Protein AF-A0A7K9RY68-F1 (afdb_monomer)

Solvent-accessible surface area (backbone atoms only — not comparable to full-atom values): 12491 Å² total; per-residue (Å²): 90,80,47,78,55,77,82,59,94,83,56,62,91,74,43,39,49,47,48,34,36,23,66,44,96,89,49,72,77,40,67,58,82,36,70,38,58,48,98,85,68,33,47,38,26,33,40,44,88,84,74,80,63,44,86,47,51,29,42,36,38,36,40,45,46,42,93,89,49,90,47,80,63,49,71,50,78,41,52,40,29,72,72,52,78,47,55,31,47,40,79,72,44,77,50,67,44,87,85,79,35,35,26,45,36,36,44,39,72,51,90,53,87,67,52,91,55,60,59,26,39,23,40,40,42,41,32,30,32,67,45,77,58,88,94,44,80,44,81,44,81,76,44,76,48,76,50,70,84,55,85,64,54,65,48,79,46,75,51,91,52,70,57,39,40,35,40,35,33,35,24,28,22,25,68,36,78,78,39,26,64,61,75,28,49,70,31,78,74,47,76,46,71,44,67,67,77,75,72,93,76,78,79,76,84,75,86,79,84,80,89,131

pLDDT: mean 83.97, std 15.56, range [32.69, 97.38]

Secondary structure (DSSP, 8-state):
-EEE----TT--TT-EEEEEEESSTTSPPEE-SEEEE-TTS-EEEEE-SS----SSEEEEEEEEE-SSSPPPPEEEEEEHHHH--PPPPEEEEEEE-TTT-EEEEEEE---BTTB--GGGEEEEEEEEEEEEETTEEEEEEEEEEEE-S---SEEEEE-S-TTS-EEEEEEEEE-STT---S--PPPPPEEES------S--PPPP------

InterPro domains:
  IPR013783 Immunoglobulin-like fold [G3DSA:2.60.40.10] (6-83)
  IPR013783 Immunoglobulin-like fold [G3DSA:2.60.40.10] (86-200)
  IPR015321 Type I cytokine receptor, cytokine-binding domain [PF09240] (7-83)
  IPR036116 Fibronectin type III superfamily [SSF49265] (7-73)
  IPR036116 Fibronectin type III superfamily [SSF49265] (85-192)

Nearest PDB structures (foldseek):
  3lb6-assembly2_D  TM=7.666E-01  e=7.979E-09  Homo sapiens
  8qy6-assembly1_F  TM=5.092E-01  e=2.812E-07  Homo sapiens
  5fuc-assembly2_C  TM=5.176E-01  e=3.467E-07  Homo sapiens
  6e3l-assembly1_D  TM=5.255E-01  e=1.506E-05  Homo sapiens
  1n26-assembly1_A  TM=3.956E-01  e=1.953E-06  Homo sapiens

Radius of gyration: 27.04 Å; Cα contacts (8 Å, |Δi|>4): 430; chains: 1; bounding box: 57×30×100 Å

Organism: NCBI:txid2585820

Sequence (212 aa):
HELHLQAGRDAPADTQYFLYWQNSEEDNQMECELYIKDENGRNMGCIFQNVSMGTEKAYFLVNGSSKDSLIQFYDEYIDLYKIEKLMPPSNITVNCDEIKNDCIIQWQQPQISHSNKDMCFKYEINIKYKVRMSSLMLNINSYICIYQYMRGNSNTFVRYNIRKKYVLKMRAAGSACLVNPAWGEWSTPVEFGKSKFMPLGYSSPSNVLSTS

Mean predicted aligned error: 9.8 Å

Structure (mmCIF, N/CA/C/O backbone):
data_AF-A0A7K9RY68-F1
#
_entry.id   AF-A0A7K9RY68-F1
#
loop_
_atom_site.group_PDB
_atom_site.id
_atom_site.type_symbol
_atom_site.label_atom_id
_atom_site.label_alt_id
_atom_site.label_comp_id
_atom_site.label_asym_id
_atom_site.label_entity_id
_atom_site.label_seq_id
_atom_site.pdbx_PDB_ins_code
_atom_site.Cartn_x
_atom_site.Cartn_y
_atom_site.Cartn_z
_atom_site.occupancy
_atom_site.B_iso_or_equiv
_atom_site.auth_seq_id
_atom_site.auth_comp_id
_atom_site.auth_asym_id
_atom_site.auth_atom_id
_atom_site.pdbx_PDB_model_num
ATOM 1 N N . HIS A 1 1 ? -7.016 6.392 5.500 1.00 78.00 1 HIS A N 1
ATOM 2 C CA . HIS A 1 1 ? -6.679 4.993 5.849 1.00 78.00 1 HIS A CA 1
ATOM 3 C C . HIS A 1 1 ? -7.945 4.232 6.179 1.00 78.00 1 HIS A C 1
ATOM 5 O O . HIS A 1 1 ? -8.829 4.834 6.766 1.00 78.00 1 HIS A O 1
ATOM 11 N N . GLU A 1 2 ? -8.051 2.965 5.783 1.00 88.62 2 GLU A N 1
ATOM 12 C CA . GLU A 1 2 ? -9.270 2.159 5.940 1.00 88.62 2 GLU A CA 1
ATOM 13 C C . GLU A 1 2 ? -8.977 0.905 6.768 1.00 88.62 2 GLU A C 1
ATOM 15 O O . GLU A 1 2 ? -8.044 0.161 6.452 1.00 88.62 2 GLU A O 1
ATOM 20 N N . LEU A 1 3 ? -9.769 0.688 7.818 1.00 89.00 3 LEU A N 1
ATOM 21 C CA . LEU A 1 3 ? -9.742 -0.503 8.663 1.00 89.00 3 LEU A CA 1
ATOM 22 C C . LEU A 1 3 ? -11.104 -1.196 8.588 1.00 89.00 3 LEU A C 1
ATOM 24 O O . LEU A 1 3 ? -12.134 -0.536 8.705 1.00 89.00 3 LEU A O 1
ATOM 28 N N . HIS A 1 4 ? -11.106 -2.519 8.451 1.00 92.38 4 HIS A N 1
ATOM 29 C CA . HIS A 1 4 ? -12.322 -3.326 8.498 1.00 92.38 4 HIS A CA 1
ATOM 30 C C . HIS A 1 4 ? -12.390 -4.125 9.793 1.00 92.38 4 HIS A C 1
ATOM 32 O O . HIS A 1 4 ? -11.379 -4.619 10.290 1.00 92.38 4 HIS A O 1
ATOM 38 N N . LEU A 1 5 ? -13.606 -4.276 10.299 1.00 92.50 5 LEU A N 1
ATOM 39 C CA . LEU A 1 5 ? -13.952 -5.100 11.442 1.00 92.50 5 LEU A CA 1
ATOM 40 C C . LEU A 1 5 ? -14.700 -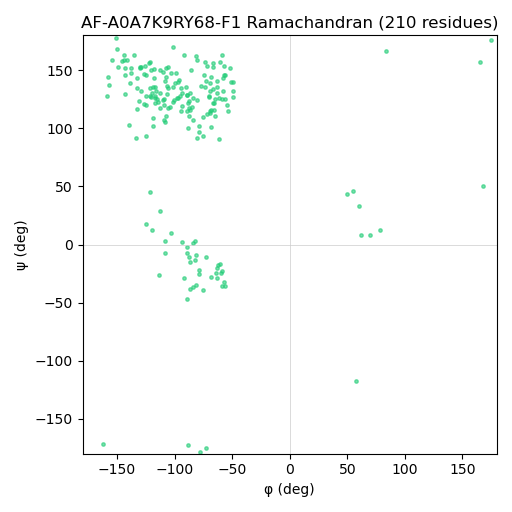6.339 10.959 1.00 92.50 5 LEU A C 1
ATOM 42 O O . LEU A 1 5 ? -15.413 -6.312 9.955 1.00 92.50 5 LEU A O 1
ATOM 46 N N . GLN A 1 6 ? -14.581 -7.418 11.722 1.00 91.38 6 GLN A N 1
ATOM 47 C CA . GLN A 1 6 ? -15.417 -8.596 11.563 1.00 91.38 6 GLN A CA 1
ATOM 48 C C . GLN A 1 6 ? -16.190 -8.821 12.857 1.00 91.38 6 GLN A C 1
ATOM 50 O O . GLN A 1 6 ? -15.614 -8.804 13.943 1.00 91.38 6 GLN A O 1
ATOM 55 N N . ALA A 1 7 ? -17.501 -9.018 12.737 1.00 90.12 7 ALA A N 1
ATOM 56 C CA . ALA A 1 7 ? -18.342 -9.278 13.888 1.00 90.12 7 ALA A CA 1
ATOM 57 C C . ALA A 1 7 ? -17.926 -10.596 14.553 1.00 90.12 7 ALA A C 1
ATOM 59 O O . ALA A 1 7 ? -17.624 -11.584 13.875 1.00 90.12 7 ALA A O 1
ATOM 60 N N . GLY A 1 8 ? -17.935 -10.606 15.886 1.00 89.06 8 GLY A N 1
ATOM 61 C CA . GLY A 1 8 ? -17.759 -11.836 16.651 1.00 89.06 8 GLY A CA 1
ATOM 62 C C . GLY A 1 8 ? -18.838 -12.851 16.272 1.00 89.06 8 GLY A C 1
ATOM 63 O O . GLY A 1 8 ? -19.983 -12.472 16.032 1.00 89.06 8 GLY A O 1
ATOM 64 N N . ARG A 1 9 ? -18.477 -14.139 16.220 1.00 91.38 9 ARG A N 1
ATOM 65 C CA . ARG A 1 9 ? -19.397 -15.213 15.793 1.00 91.38 9 ARG A CA 1
ATOM 66 C C . ARG A 1 9 ? -20.686 -15.256 16.615 1.00 91.38 9 ARG A C 1
ATOM 68 O O . ARG A 1 9 ? -21.740 -15.516 16.050 1.00 91.38 9 ARG A O 1
ATOM 75 N N . ASP A 1 10 ? -20.579 -14.949 17.904 1.00 92.25 10 ASP A N 1
ATOM 76 C CA . ASP A 1 10 ? -21.686 -14.987 18.863 1.00 92.25 10 ASP A CA 1
ATOM 77 C C . ASP A 1 10 ? -22.232 -13.587 19.192 1.00 92.25 10 ASP A C 1
ATOM 79 O O . ASP A 1 10 ? -23.002 -13.423 20.133 1.00 92.25 10 ASP A O 1
ATOM 83 N N . ALA A 1 11 ? -21.812 -12.554 18.452 1.00 91.06 11 ALA A N 1
ATOM 84 C CA . ALA A 1 11 ? -22.275 -11.198 18.705 1.00 91.06 11 ALA A CA 1
ATOM 85 C C . ALA A 1 11 ? -23.758 -11.063 18.307 1.00 91.06 11 ALA A C 1
ATOM 87 O O . ALA A 1 11 ? -24.093 -11.361 17.154 1.00 91.06 11 ALA A O 1
ATOM 88 N N . PRO A 1 12 ? -24.631 -10.563 19.202 1.00 94.12 12 PRO A N 1
ATOM 89 C CA . PRO A 1 12 ? -26.036 -10.315 18.897 1.00 94.12 12 PRO A CA 1
ATOM 90 C C . PRO A 1 12 ? -26.239 -9.482 17.628 1.00 94.12 12 PRO A C 1
ATOM 92 O O . PRO A 1 12 ? -25.405 -8.639 17.275 1.00 94.12 12 PRO A O 1
ATOM 95 N N . ALA A 1 13 ? -27.374 -9.684 16.958 1.00 92.19 13 ALA A N 1
ATOM 96 C CA . ALA A 1 13 ? -27.695 -8.988 15.711 1.00 92.19 13 ALA A CA 1
ATOM 97 C C . ALA A 1 13 ? -27.827 -7.466 15.892 1.00 92.19 13 ALA A C 1
ATOM 99 O O . ALA A 1 13 ? -27.535 -6.715 14.965 1.00 92.19 13 ALA A O 1
ATOM 100 N N . ASP A 1 14 ? -28.223 -7.013 17.083 1.00 94.19 14 ASP A N 1
ATOM 101 C CA . ASP A 1 14 ? -28.370 -5.597 17.429 1.00 94.19 14 ASP A CA 1
ATOM 102 C C . ASP A 1 14 ? -27.054 -4.930 17.870 1.00 94.19 14 ASP A C 1
ATOM 104 O O . ASP A 1 14 ? -27.054 -3.750 18.221 1.00 94.19 14 ASP A O 1
ATOM 108 N N . THR A 1 15 ? -25.939 -5.669 17.865 1.00 95.62 15 THR A N 1
ATOM 109 C CA . THR A 1 15 ? -24.647 -5.145 18.310 1.00 95.62 15 THR A CA 1
ATOM 110 C C . THR A 1 15 ? -24.209 -3.972 17.439 1.00 95.62 15 THR A C 1
ATOM 112 O O . THR A 1 15 ? -24.057 -4.126 16.227 1.00 95.62 15 THR A O 1
ATOM 115 N N . GLN A 1 16 ? -23.898 -2.837 18.059 1.00 96.75 16 GLN A N 1
ATOM 116 C CA . GLN A 1 16 ? -23.221 -1.713 17.417 1.00 96.75 16 GLN A CA 1
ATOM 117 C C . GLN A 1 16 ? -21.772 -1.628 17.898 1.00 96.75 16 GLN A C 1
ATOM 119 O O . GLN A 1 16 ? -21.523 -1.746 19.094 1.00 96.75 16 GLN A O 1
ATOM 124 N N . TYR A 1 17 ? -20.829 -1.406 16.981 1.00 96.94 17 TYR A N 1
ATOM 125 C CA . TYR A 1 17 ? -19.409 -1.253 17.305 1.00 96.94 17 TYR A CA 1
ATOM 126 C C . TYR A 1 17 ? -18.970 0.208 17.265 1.00 96.94 17 TYR A C 1
ATOM 128 O O . TYR A 1 17 ? -19.451 0.992 16.449 1.00 96.94 17 TYR A O 1
ATOM 136 N N . PHE A 1 18 ? -18.015 0.558 18.116 1.00 96.25 18 PHE A N 1
ATOM 137 C CA . PHE A 1 18 ? -17.419 1.887 18.176 1.00 96.25 18 PHE A CA 1
ATOM 138 C C . PHE A 1 18 ? -15.912 1.734 18.171 1.00 96.25 18 PHE A C 1
ATOM 140 O O . PHE A 1 18 ? -15.359 1.019 19.008 1.00 96.25 18 PHE A O 1
ATOM 147 N N . LEU A 1 19 ? -15.262 2.366 17.200 1.00 95.38 19 LEU A N 1
ATOM 148 C CA . LEU A 1 19 ? -13.826 2.267 17.025 1.00 95.38 19 LEU A CA 1
ATOM 149 C C . LEU A 1 19 ? -13.170 3.554 17.483 1.00 95.38 19 LEU A C 1
ATOM 151 O O . LEU A 1 19 ? -13.568 4.646 17.084 1.00 95.38 19 LEU A O 1
ATOM 155 N N . TYR A 1 20 ? -12.102 3.388 18.242 1.00 92.44 20 TYR A N 1
ATOM 156 C CA . TYR A 1 20 ? -11.271 4.456 18.739 1.00 92.44 20 TYR A CA 1
ATOM 157 C C . TYR A 1 20 ? -9.805 4.158 18.459 1.00 92.44 20 TYR A C 1
ATOM 159 O O . TYR A 1 20 ? -9.396 2.997 18.385 1.00 92.44 20 TYR A O 1
ATOM 167 N N . TRP A 1 21 ? -9.006 5.208 18.336 1.00 89.56 21 TRP A N 1
ATOM 168 C CA . TRP A 1 21 ? -7.572 5.087 18.139 1.00 89.56 21 TRP A CA 1
ATOM 169 C C . TRP A 1 21 ? -6.810 6.220 18.827 1.00 89.56 21 TRP A C 1
ATOM 171 O O . TRP A 1 21 ? -7.370 7.277 19.113 1.00 89.56 21 TRP A O 1
ATOM 181 N N . GLN A 1 22 ? -5.533 5.989 19.099 1.00 87.88 22 GLN A N 1
ATOM 182 C CA . GLN A 1 22 ? -4.634 6.940 19.743 1.00 87.88 22 GLN A CA 1
ATOM 183 C C . GLN A 1 22 ? -3.247 6.797 19.106 1.00 87.88 22 GLN A C 1
ATOM 185 O O . GLN A 1 22 ? -2.756 5.677 18.961 1.00 87.88 22 GLN A O 1
ATOM 190 N N . ASN A 1 23 ? -2.636 7.908 18.684 1.00 77.56 23 ASN A N 1
ATOM 191 C CA . ASN A 1 23 ? -1.375 7.878 17.932 1.00 77.56 23 ASN A CA 1
ATOM 192 C C . ASN A 1 23 ? -0.145 7.711 18.841 1.00 77.56 23 ASN A C 1
ATOM 194 O O . ASN A 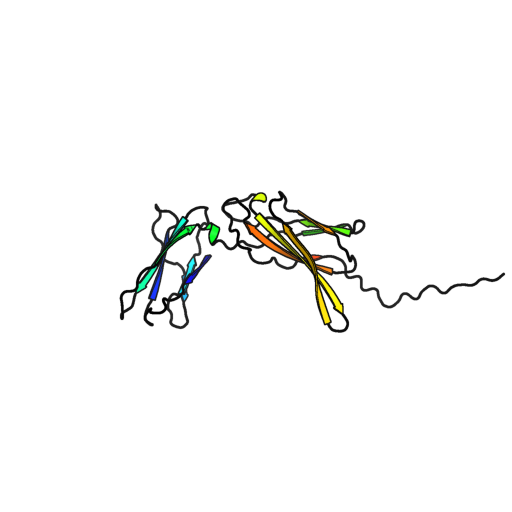1 23 ? 0.797 7.018 18.474 1.00 77.56 23 ASN A O 1
ATOM 198 N N . SER A 1 24 ? -0.185 8.297 20.040 1.00 73.94 24 SER A N 1
ATOM 199 C CA . SER A 1 24 ? 0.836 8.169 21.083 1.00 73.94 24 SER A CA 1
ATOM 200 C C . SER A 1 24 ? 0.185 8.087 22.468 1.00 73.94 24 SER A C 1
ATOM 202 O O . SER A 1 24 ? -0.944 8.536 22.635 1.00 73.94 24 SER A O 1
ATOM 204 N N . GLU A 1 25 ? 0.876 7.553 23.480 1.00 68.50 25 GLU A N 1
ATOM 205 C CA . GLU A 1 25 ? 0.330 7.442 24.851 1.00 68.50 25 GLU A CA 1
ATOM 206 C C . GLU A 1 25 ? -0.070 8.797 25.468 1.00 68.50 25 GLU A C 1
ATOM 208 O O . GLU A 1 25 ? -0.906 8.838 26.370 1.00 68.50 25 GLU A O 1
ATOM 213 N N . GLU A 1 26 ? 0.504 9.898 24.975 1.00 69.12 26 GLU A N 1
ATOM 214 C CA . GLU A 1 26 ? 0.228 11.265 25.434 1.00 69.12 26 GLU A CA 1
ATOM 215 C C . GLU A 1 26 ? -0.973 11.911 24.719 1.00 69.12 26 GLU A C 1
ATOM 217 O O . GLU A 1 26 ? -1.497 12.924 25.189 1.00 69.12 26 GLU A O 1
ATOM 222 N N . ASP A 1 27 ? -1.427 11.339 23.600 1.00 72.69 27 ASP A N 1
ATOM 223 C CA . ASP A 1 27 ? -2.541 11.879 22.822 1.00 72.69 27 ASP A CA 1
ATOM 224 C C . ASP A 1 27 ? -3.899 11.510 23.420 1.00 72.69 27 ASP A C 1
ATOM 226 O O . ASP A 1 27 ? -4.056 10.517 24.123 1.00 72.69 27 ASP A O 1
ATOM 230 N N . ASN A 1 28 ? -4.938 12.275 23.089 1.00 80.31 28 ASN A N 1
ATOM 231 C CA . ASN A 1 28 ? -6.299 11.865 23.419 1.00 80.31 28 ASN A CA 1
ATOM 232 C C . ASN A 1 28 ? -6.769 10.741 22.488 1.00 80.31 28 ASN A C 1
ATOM 234 O O . ASN A 1 28 ? -6.468 10.725 21.294 1.00 80.31 28 ASN A O 1
ATOM 238 N N . GLN A 1 29 ? -7.575 9.835 23.035 1.00 85.56 29 GLN A N 1
ATOM 239 C CA . GLN A 1 29 ? -8.276 8.827 22.255 1.00 85.56 29 GLN A CA 1
ATOM 240 C C . GLN A 1 29 ? -9.299 9.495 21.324 1.00 85.56 29 GLN A C 1
ATOM 242 O O . GLN A 1 29 ? -10.174 10.238 21.770 1.00 85.56 29 GLN A O 1
ATOM 247 N N . MET A 1 30 ? -9.199 9.207 20.029 1.00 89.19 30 MET A N 1
ATOM 248 C CA . MET A 1 30 ? -10.053 9.751 18.977 1.00 89.19 30 MET A CA 1
ATOM 249 C C . MET A 1 30 ? -11.024 8.678 18.490 1.00 89.19 30 MET A C 1
ATOM 251 O O . MET A 1 30 ? -10.610 7.569 18.151 1.00 89.19 30 MET A O 1
ATOM 255 N N . GLU A 1 31 ? -12.317 8.994 18.428 1.00 92.12 31 GLU A N 1
ATOM 256 C CA . GLU A 1 31 ? -13.296 8.117 17.778 1.00 92.12 31 GLU A CA 1
ATOM 257 C C . GLU A 1 31 ? -13.119 8.138 16.252 1.00 92.12 31 GLU A C 1
ATOM 259 O O . GLU A 1 31 ? -12.637 9.112 15.671 1.00 92.12 31 GLU A O 1
ATOM 264 N N . CYS A 1 32 ? -13.516 7.049 15.598 1.00 92.94 32 CYS A N 1
ATOM 265 C CA . CYS A 1 32 ? -13.621 6.964 14.154 1.00 92.94 32 CYS A CA 1
ATOM 266 C C . CYS A 1 32 ? -14.395 8.147 13.546 1.00 92.94 32 CYS A C 1
ATOM 268 O O . CYS A 1 32 ? -15.544 8.411 13.895 1.00 92.94 32 CYS A O 1
ATOM 270 N N . GLU A 1 33 ? -13.782 8.807 12.563 1.00 92.25 33 GLU A N 1
ATOM 271 C CA . GLU A 1 33 ? -14.368 9.960 11.872 1.00 92.25 33 GLU A CA 1
ATOM 272 C C . GLU A 1 33 ? -15.470 9.542 10.888 1.00 92.25 33 GLU A C 1
ATOM 274 O O . GLU A 1 33 ? -16.487 10.222 10.751 1.00 92.25 33 GLU A O 1
ATOM 279 N N . LEU A 1 34 ? -15.270 8.420 10.186 1.00 94.81 34 LEU A N 1
ATOM 280 C CA . LEU A 1 34 ? -16.176 7.924 9.152 1.00 94.81 34 LEU A CA 1
ATOM 281 C C . LEU A 1 34 ? -16.332 6.406 9.231 1.00 94.81 34 LEU A C 1
ATOM 283 O O . LEU A 1 34 ? -15.480 5.651 8.759 1.00 94.81 34 LEU A O 1
ATOM 287 N N . TYR A 1 35 ? -17.455 5.949 9.778 1.00 96.50 35 TYR A N 1
ATOM 288 C CA . TYR A 1 35 ? -17.760 4.524 9.838 1.00 96.50 35 TYR A CA 1
ATOM 289 C C . TYR A 1 35 ? -18.157 3.953 8.475 1.00 96.50 35 TYR A C 1
ATOM 291 O O . TYR A 1 35 ? -19.014 4.496 7.774 1.00 96.50 35 TYR A O 1
ATOM 299 N N . ILE A 1 36 ? -17.594 2.790 8.157 1.00 96.19 36 ILE A N 1
ATOM 300 C CA . ILE A 1 36 ? -18.085 1.911 7.096 1.00 96.19 36 ILE A CA 1
ATOM 301 C C . ILE A 1 36 ? -19.143 1.020 7.726 1.00 96.19 36 ILE A C 1
ATOM 303 O O . ILE A 1 36 ? -18.867 0.344 8.717 1.00 96.19 36 ILE A O 1
ATOM 307 N N . LYS A 1 37 ? -20.353 1.031 7.172 1.00 95.94 37 LYS A N 1
ATOM 308 C CA . LYS A 1 37 ? -21.489 0.289 7.721 1.00 95.94 37 LYS A CA 1
ATOM 309 C C . LYS A 1 37 ? -21.875 -0.879 6.829 1.00 95.94 37 LYS A C 1
ATOM 311 O O . LYS A 1 37 ? -21.725 -0.795 5.612 1.00 95.94 37 LYS A O 1
ATOM 316 N N . ASP A 1 38 ? -22.372 -1.946 7.442 1.00 93.88 38 ASP A N 1
ATOM 317 C CA . ASP A 1 38 ? -23.024 -3.030 6.713 1.00 93.88 38 ASP A CA 1
ATOM 318 C C . ASP A 1 38 ? -24.464 -2.669 6.305 1.00 93.88 38 ASP A C 1
ATOM 320 O O . ASP A 1 38 ? -24.961 -1.570 6.567 1.00 93.88 38 ASP A O 1
ATOM 324 N N . GLU A 1 39 ? -25.143 -3.621 5.663 1.00 93.75 39 GLU A N 1
ATOM 325 C CA . GLU A 1 39 ? -26.531 -3.487 5.203 1.00 93.75 39 GLU A CA 1
ATOM 326 C C . GLU A 1 39 ? -27.526 -3.214 6.345 1.00 93.75 39 GLU A C 1
ATOM 328 O O . GLU A 1 39 ? -28.569 -2.603 6.117 1.00 93.75 39 GLU A O 1
ATOM 333 N N . ASN A 1 40 ? -27.192 -3.609 7.578 1.00 90.75 40 ASN A N 1
ATOM 334 C CA . ASN A 1 40 ? -28.018 -3.407 8.769 1.00 90.75 40 ASN A CA 1
ATOM 335 C C . ASN A 1 40 ? -27.657 -2.116 9.527 1.00 90.75 40 ASN A C 1
ATOM 337 O O . ASN A 1 40 ? -28.239 -1.825 10.572 1.00 90.75 40 ASN A O 1
ATOM 341 N N . GLY A 1 41 ? -26.705 -1.325 9.021 1.00 92.75 41 GLY A N 1
ATOM 342 C CA . GLY A 1 41 ? -26.252 -0.086 9.652 1.00 92.75 41 GLY A CA 1
ATOM 343 C C . GLY A 1 41 ? -25.289 -0.288 10.828 1.00 92.75 41 GLY A C 1
ATOM 344 O O . GLY A 1 41 ? -25.018 0.670 11.564 1.00 92.75 41 GLY A O 1
ATOM 345 N N . ARG A 1 42 ? -24.757 -1.501 11.013 1.00 94.56 42 ARG A N 1
ATOM 346 C CA . ARG A 1 42 ? -23.717 -1.801 12.000 1.00 94.56 42 ARG A CA 1
ATOM 347 C C . ARG A 1 42 ? -22.373 -1.304 11.491 1.00 94.56 42 ARG A C 1
ATOM 349 O O . ARG A 1 42 ? -22.027 -1.492 10.328 1.00 94.56 42 ARG A O 1
ATOM 356 N N . ASN A 1 43 ? -21.608 -0.673 12.365 1.00 96.81 43 ASN A N 1
ATOM 357 C CA . ASN A 1 43 ? -20.269 -0.187 12.085 1.00 96.81 43 ASN A CA 1
ATOM 358 C C . ASN A 1 43 ? -19.325 -1.387 11.916 1.00 96.81 43 ASN A C 1
ATOM 360 O O . ASN A 1 43 ? -19.056 -2.118 12.864 1.00 96.81 43 ASN A O 1
ATOM 364 N N . MET A 1 44 ? -18.825 -1.584 10.700 1.00 95.12 44 MET A N 1
ATOM 365 C CA . MET A 1 44 ? -17.966 -2.703 10.296 1.00 95.12 44 MET A CA 1
ATOM 366 C C . MET A 1 44 ? -16.597 -2.241 9.789 1.00 95.12 44 MET A C 1
ATOM 368 O O . MET A 1 44 ? -15.838 -3.012 9.206 1.00 95.12 44 MET A O 1
ATOM 372 N N . GLY A 1 45 ? -16.256 -0.977 10.006 1.00 94.94 45 GLY A N 1
ATOM 373 C CA . GLY A 1 45 ? -14.961 -0.429 9.651 1.00 94.94 45 GLY A CA 1
ATOM 374 C C . GLY A 1 45 ? -14.889 1.067 9.891 1.00 94.94 45 GLY A C 1
ATOM 375 O O . GLY A 1 45 ? -15.881 1.699 10.257 1.00 94.94 45 GLY A O 1
ATOM 376 N N . CYS A 1 46 ? -13.710 1.625 9.662 1.00 93.81 46 CYS A N 1
ATOM 377 C CA . CYS A 1 46 ? -13.433 3.038 9.830 1.00 93.81 46 CYS A CA 1
ATOM 378 C C . CYS A 1 46 ? -12.554 3.568 8.700 1.00 93.81 46 CYS A C 1
ATOM 380 O O . CYS A 1 46 ? -11.575 2.923 8.315 1.00 93.81 46 CYS A O 1
ATOM 382 N N . ILE A 1 47 ? -12.871 4.769 8.219 1.00 92.00 47 ILE A N 1
ATOM 383 C CA . ILE A 1 47 ? -11.995 5.583 7.385 1.00 92.00 47 ILE A CA 1
ATOM 384 C C . ILE A 1 47 ? -11.460 6.733 8.237 1.00 92.00 47 ILE A C 1
ATOM 386 O O . ILE A 1 47 ? -12.216 7.592 8.683 1.00 92.00 47 ILE A O 1
ATOM 390 N N . PHE A 1 48 ? -10.144 6.769 8.411 1.00 86.00 48 PHE A N 1
ATOM 391 C CA . PHE A 1 48 ? -9.440 7.872 9.057 1.00 86.00 48 PHE A CA 1
ATOM 392 C C . PHE A 1 48 ? -8.885 8.822 7.997 1.00 86.00 48 PHE A C 1
ATOM 394 O O . PHE A 1 48 ? -8.168 8.378 7.086 1.00 86.00 48 PHE A O 1
ATOM 401 N N . GLN A 1 49 ? -9.198 10.111 8.099 1.00 78.62 49 GLN A N 1
ATOM 402 C CA . GLN A 1 49 ? -8.802 11.116 7.115 1.00 78.62 49 GLN A CA 1
ATOM 403 C C . GLN A 1 49 ? -7.414 11.697 7.401 1.00 78.62 49 GLN A C 1
ATOM 405 O O . GLN A 1 49 ? -6.637 11.872 6.466 1.00 78.62 49 GLN A O 1
ATOM 410 N N . ASN A 1 50 ? -7.069 11.922 8.673 1.00 70.62 50 ASN A N 1
ATOM 411 C CA . ASN A 1 50 ? -5.885 12.702 9.062 1.00 70.62 50 ASN A CA 1
ATOM 412 C C . ASN A 1 50 ? -4.882 11.926 9.935 1.00 70.62 50 ASN A C 1
ATOM 414 O O . ASN A 1 50 ? -4.383 12.448 10.929 1.00 70.62 50 ASN A O 1
ATOM 418 N N . VAL A 1 51 ? -4.566 10.677 9.581 1.00 71.19 51 VAL A N 1
ATOM 419 C CA . VAL A 1 51 ? -3.542 9.895 10.305 1.00 71.19 51 VAL A CA 1
ATOM 420 C C . VAL A 1 51 ? -2.168 10.181 9.712 1.00 71.19 51 VAL A C 1
ATOM 422 O O . VAL A 1 51 ? -1.916 9.866 8.547 1.00 71.19 51 VAL A O 1
ATOM 425 N N . SER A 1 52 ? -1.257 10.738 10.509 1.00 67.44 52 SER A N 1
ATOM 426 C CA . SER A 1 52 ? 0.161 10.766 10.159 1.00 67.44 52 SER A CA 1
ATOM 427 C C . SER A 1 52 ? 0.751 9.372 10.383 1.00 67.44 52 SER A C 1
ATOM 429 O O . SER A 1 52 ? 0.895 8.907 11.508 1.00 67.44 52 SER A O 1
ATOM 431 N N . MET A 1 53 ? 1.099 8.668 9.304 1.00 67.81 53 MET A N 1
ATOM 432 C CA . MET A 1 53 ? 1.759 7.368 9.435 1.00 67.81 53 MET A CA 1
ATOM 433 C C . MET A 1 53 ? 3.227 7.556 9.830 1.00 67.81 53 MET A C 1
ATOM 435 O O . MET A 1 53 ? 4.101 7.781 8.989 1.00 67.81 53 MET A O 1
ATOM 439 N N . GLY A 1 54 ? 3.489 7.521 11.132 1.00 64.31 54 GLY A N 1
ATOM 440 C CA . GLY A 1 54 ? 4.833 7.537 11.702 1.00 64.31 54 GLY A CA 1
ATOM 441 C C . GLY A 1 54 ? 5.436 6.139 11.857 1.00 64.31 54 GLY A C 1
ATOM 442 O O . GLY A 1 54 ? 4.867 5.130 11.442 1.00 64.31 54 GLY A O 1
ATOM 443 N N . THR A 1 55 ? 6.597 6.078 12.509 1.00 60.25 55 THR A N 1
ATOM 444 C CA . THR A 1 55 ? 7.201 4.821 12.994 1.00 60.25 55 THR A CA 1
ATOM 445 C C . THR A 1 55 ? 6.628 4.368 14.339 1.00 60.25 55 THR A C 1
ATOM 447 O O . THR A 1 55 ? 7.116 3.403 14.922 1.00 60.25 55 THR A O 1
ATOM 450 N N . GLU A 1 56 ? 5.650 5.102 14.859 1.00 75.19 56 GLU A N 1
ATOM 451 C CA . GLU A 1 56 ? 5.067 4.920 16.182 1.00 75.19 56 GLU A CA 1
ATOM 452 C C . GLU A 1 56 ? 4.024 3.795 16.193 1.00 75.19 56 GLU A C 1
ATOM 454 O O . GLU A 1 56 ? 3.528 3.341 15.151 1.00 75.19 56 GLU A O 1
ATOM 459 N N . LYS A 1 57 ? 3.726 3.319 17.403 1.00 85.56 57 LYS A N 1
ATOM 460 C CA . LYS A 1 57 ? 2.629 2.390 17.653 1.00 85.56 57 LYS A CA 1
ATOM 461 C C . LYS A 1 57 ? 1.374 3.187 17.937 1.00 85.56 57 LYS A C 1
ATOM 463 O O . LYS A 1 57 ? 1.384 3.996 18.855 1.00 85.56 57 LYS A O 1
ATOM 468 N N . ALA A 1 58 ? 0.301 2.874 17.229 1.00 87.12 58 ALA A N 1
ATOM 469 C CA . ALA A 1 58 ? -1.016 3.378 17.568 1.00 87.12 58 ALA A CA 1
ATOM 470 C C . ALA A 1 58 ? -1.775 2.337 18.396 1.00 87.12 58 ALA A C 1
ATOM 472 O O . ALA A 1 58 ? -1.712 1.137 18.108 1.00 87.12 58 ALA A O 1
ATOM 473 N N . TYR A 1 59 ? -2.494 2.801 19.413 1.00 90.50 59 TYR A N 1
ATOM 474 C CA . TYR A 1 59 ? -3.448 1.990 20.160 1.00 90.50 59 TYR A CA 1
ATOM 475 C C . TYR A 1 59 ? -4.800 2.035 19.454 1.00 90.50 59 TYR A C 1
ATOM 477 O O . TYR A 1 59 ? -5.287 3.115 19.123 1.00 90.50 59 TYR A O 1
ATOM 485 N N . PHE A 1 60 ? -5.407 0.877 19.229 1.00 92.44 60 PHE A N 1
ATOM 486 C CA . PHE A 1 60 ? -6.751 0.742 18.678 1.00 92.44 60 PHE A CA 1
ATOM 487 C C . PHE A 1 60 ? -7.648 0.062 19.702 1.00 92.44 60 PHE A C 1
ATOM 489 O O . PHE A 1 60 ? -7.256 -0.944 20.282 1.00 92.44 60 PHE A O 1
ATOM 496 N N . LEU A 1 61 ? -8.862 0.581 19.876 1.00 94.06 61 LEU A N 1
ATOM 497 C CA . LEU A 1 61 ? -9.898 0.014 20.735 1.00 94.06 61 LEU A CA 1
ATOM 498 C C . LEU A 1 61 ? -11.202 -0.099 19.949 1.00 94.06 61 LEU A C 1
ATOM 500 O O . LEU A 1 61 ? -11.659 0.864 19.337 1.00 94.06 61 LEU A O 1
ATOM 504 N N . VAL A 1 62 ? -11.840 -1.259 20.021 1.00 96.00 62 VAL A N 1
ATOM 505 C CA . VAL A 1 62 ? -13.173 -1.513 19.482 1.00 96.00 62 VAL A CA 1
ATOM 506 C C . VAL A 1 62 ? -14.082 -1.895 20.636 1.00 96.00 62 VAL A C 1
ATOM 508 O O . VAL A 1 62 ? -13.982 -2.989 21.188 1.00 96.00 62 VAL A O 1
ATOM 511 N N . ASN A 1 63 ? -14.989 -0.989 20.983 1.00 95.12 63 ASN A N 1
ATOM 512 C CA . ASN A 1 63 ? -16.070 -1.245 21.925 1.00 95.12 63 ASN A CA 1
ATOM 513 C C . ASN A 1 63 ? -17.319 -1.718 21.185 1.00 95.12 63 ASN A C 1
ATOM 515 O O . ASN A 1 63 ? -17.465 -1.511 19.979 1.00 95.12 63 ASN A O 1
ATOM 519 N N . GLY A 1 64 ? -18.258 -2.307 21.921 1.00 95.19 64 GLY A N 1
ATOM 520 C CA . GLY A 1 64 ? -19.577 -2.602 21.388 1.00 95.19 64 GLY A CA 1
ATOM 521 C C . GLY A 1 64 ? -20.686 -2.426 22.412 1.00 95.19 64 GLY A C 1
ATOM 522 O O . GLY A 1 64 ? -20.455 -2.465 23.619 1.00 95.19 64 GLY A O 1
ATOM 523 N N . SER A 1 65 ? -21.901 -2.238 21.917 1.00 95.62 65 SER A N 1
ATOM 524 C CA . SER A 1 65 ? -23.113 -2.215 22.727 1.00 95.62 65 SER A CA 1
ATOM 525 C C . SER A 1 65 ? -24.189 -3.087 22.092 1.00 95.62 65 SER A C 1
ATOM 527 O O . SER A 1 65 ? -24.306 -3.155 20.873 1.00 95.62 65 SER A O 1
ATOM 529 N N . SER A 1 66 ? -24.958 -3.769 22.932 1.00 95.75 66 SER A N 1
ATOM 530 C CA . SER A 1 66 ? -26.129 -4.565 22.566 1.00 95.75 66 SER A CA 1
ATOM 531 C C . SER A 1 66 ? -27.106 -4.518 23.741 1.00 95.75 66 SER A C 1
ATOM 533 O O . SER A 1 66 ? -26.704 -4.302 24.889 1.00 95.75 66 SER A O 1
ATOM 535 N N . LYS A 1 67 ? -28.398 -4.672 23.458 1.00 94.94 67 LYS A N 1
ATOM 536 C CA . LYS A 1 67 ? -29.445 -4.816 24.475 1.00 94.94 67 LYS A CA 1
ATOM 537 C C . LYS A 1 67 ? -29.494 -6.231 25.045 1.00 94.94 67 LYS A C 1
ATOM 539 O O . LYS A 1 67 ? -29.947 -6.399 26.174 1.00 94.94 67 LYS A O 1
ATOM 544 N N . ASP A 1 68 ? -29.033 -7.215 24.276 1.00 93.31 68 ASP A N 1
ATOM 545 C CA . ASP A 1 68 ? -29.135 -8.636 24.610 1.00 93.31 68 ASP A CA 1
ATOM 546 C C . ASP A 1 68 ? -27.990 -9.090 25.522 1.00 93.31 68 ASP A C 1
ATOM 548 O O . ASP A 1 68 ? -28.191 -9.907 26.423 1.00 93.31 68 ASP A O 1
ATOM 552 N N . SER A 1 69 ? -26.782 -8.557 25.318 1.00 92.88 69 SER A N 1
ATOM 553 C CA . SER A 1 69 ? -25.617 -8.926 26.123 1.00 92.88 69 SER A CA 1
ATOM 554 C C . SER A 1 69 ? -24.546 -7.842 26.171 1.00 92.88 69 SER A C 1
ATOM 556 O O . SER A 1 69 ? -24.421 -7.010 25.273 1.00 92.88 69 SER A O 1
ATOM 558 N N . LEU A 1 70 ? -23.693 -7.910 27.196 1.00 93.56 70 LEU A N 1
ATOM 559 C CA . LEU A 1 70 ? -22.445 -7.149 27.219 1.00 93.56 70 LEU A CA 1
ATOM 560 C C . LEU A 1 70 ? -21.537 -7.608 26.075 1.00 93.56 70 LEU A C 1
ATOM 562 O O . LEU A 1 70 ? -21.371 -8.807 25.848 1.00 93.56 70 LEU A O 1
ATOM 566 N N . ILE A 1 71 ? -20.939 -6.648 25.376 1.00 95.00 71 ILE A N 1
ATOM 567 C CA . ILE A 1 71 ? -20.004 -6.916 24.286 1.00 95.00 71 ILE A CA 1
ATOM 568 C C . ILE A 1 71 ? -18.587 -6.712 24.808 1.00 95.00 71 ILE A C 1
ATOM 570 O O . ILE A 1 71 ? -18.247 -5.640 25.305 1.00 95.00 71 ILE A O 1
ATOM 574 N N . GLN A 1 72 ? -17.765 -7.755 24.701 1.00 94.31 72 GLN A N 1
ATOM 575 C CA . GLN A 1 72 ? -16.342 -7.685 25.018 1.00 94.31 72 GLN A CA 1
ATOM 576 C C . GLN A 1 72 ? -15.660 -6.699 24.060 1.00 94.31 72 GLN A C 1
ATOM 578 O O . GLN A 1 72 ? -15.827 -6.808 22.843 1.00 94.31 72 GLN A O 1
ATOM 583 N N . PHE A 1 73 ? -14.882 -5.763 24.604 1.00 94.62 73 PHE A N 1
ATOM 584 C CA . PHE A 1 73 ? -14.039 -4.901 23.784 1.00 94.62 73 PHE A CA 1
ATOM 585 C C . PHE A 1 73 ? -12.824 -5.666 23.244 1.00 94.62 73 PHE A C 1
ATOM 587 O O . PHE A 1 73 ? -12.399 -6.672 23.814 1.00 94.62 73 PHE A O 1
ATOM 594 N N . TYR A 1 74 ? -12.264 -5.171 22.146 1.00 94.81 74 TYR A N 1
ATOM 595 C CA . TYR A 1 74 ? -10.989 -5.625 21.598 1.00 94.81 74 TYR A CA 1
ATOM 596 C C . TYR A 1 74 ? -10.032 -4.449 21.530 1.00 94.81 74 TYR A C 1
ATOM 598 O O . TYR A 1 74 ? -10.420 -3.390 21.039 1.00 94.81 74 TYR A O 1
ATOM 606 N N . ASP A 1 75 ? -8.794 -4.634 21.964 1.00 94.50 75 ASP A N 1
ATOM 607 C CA . ASP A 1 75 ? -7.763 -3.620 21.844 1.00 94.50 75 ASP A CA 1
ATOM 608 C C . ASP A 1 75 ? -6.409 -4.181 21.412 1.00 94.50 75 ASP A C 1
ATOM 610 O O . ASP A 1 75 ? -6.083 -5.346 21.638 1.00 94.50 75 ASP A O 1
ATOM 614 N N . GLU A 1 76 ? -5.621 -3.348 20.734 1.00 92.94 76 GLU A N 1
ATOM 615 C CA . GLU A 1 76 ? -4.308 -3.742 20.234 1.00 92.94 76 GLU A CA 1
ATOM 616 C C . GLU A 1 76 ? -3.405 -2.532 19.981 1.00 92.94 76 GLU A C 1
ATOM 618 O O . GLU A 1 76 ? -3.846 -1.491 19.493 1.00 92.94 76 GLU A O 1
ATOM 623 N N . TYR A 1 77 ? -2.109 -2.700 20.250 1.00 91.00 77 TYR A N 1
ATOM 624 C CA . TYR A 1 77 ? -1.074 -1.773 19.797 1.00 91.00 77 TYR A CA 1
ATOM 625 C C . TYR A 1 77 ? -0.489 -2.250 18.471 1.00 91.00 77 TYR A C 1
ATOM 627 O O . TYR A 1 77 ? 0.130 -3.315 18.404 1.00 91.00 77 TYR A O 1
ATOM 635 N N . ILE A 1 78 ? -0.615 -1.430 17.430 1.00 89.50 78 ILE A N 1
ATOM 636 C CA . ILE A 1 78 ? -0.165 -1.762 16.079 1.00 89.50 78 ILE A CA 1
ATOM 637 C C . ILE A 1 78 ? 0.930 -0.788 15.651 1.00 89.50 78 ILE A C 1
ATOM 639 O O . ILE A 1 78 ? 0.742 0.426 15.673 1.00 89.50 78 ILE A O 1
ATOM 643 N N . ASP A 1 79 ? 2.069 -1.321 15.201 1.00 87.19 79 ASP A N 1
ATOM 644 C CA . ASP A 1 79 ? 3.071 -0.506 14.512 1.00 87.19 79 ASP A CA 1
ATOM 645 C C . ASP A 1 79 ? 2.507 -0.063 13.150 1.00 87.19 79 ASP A C 1
ATOM 647 O O . ASP A 1 79 ? 2.275 -0.905 12.274 1.00 87.19 79 ASP A O 1
ATOM 651 N N . LEU A 1 80 ? 2.303 1.241 12.942 1.00 85.94 80 LEU A N 1
ATOM 652 C CA . LEU A 1 80 ? 1.602 1.752 11.753 1.00 85.94 80 LEU A CA 1
ATOM 653 C C . LEU A 1 80 ? 2.276 1.339 10.435 1.00 85.94 80 LEU A C 1
ATOM 655 O O . LEU A 1 80 ? 1.600 0.988 9.465 1.00 85.94 80 LEU A O 1
ATOM 659 N N . TYR A 1 81 ? 3.609 1.265 10.414 1.00 86.38 81 TYR A N 1
ATOM 660 C CA . TYR A 1 81 ? 4.352 0.821 9.233 1.00 86.38 81 TYR A CA 1
ATOM 661 C C . TYR A 1 81 ? 4.066 -0.632 8.821 1.00 86.38 81 TYR A C 1
ATOM 663 O O . TYR A 1 81 ? 4.331 -1.005 7.682 1.00 86.38 81 TYR A O 1
ATOM 671 N N . LYS A 1 82 ? 3.541 -1.487 9.712 1.00 89.12 82 LYS A N 1
ATOM 672 C CA . LYS A 1 82 ? 3.182 -2.878 9.375 1.00 89.12 82 LYS A CA 1
ATOM 673 C C . LYS A 1 82 ? 1.849 -2.983 8.640 1.00 89.12 82 LYS A C 1
ATOM 675 O O . LYS A 1 82 ? 1.614 -3.980 7.959 1.00 89.12 82 LYS A O 1
ATOM 680 N N . ILE A 1 83 ? 0.986 -1.978 8.780 1.00 87.19 83 ILE A N 1
ATOM 681 C CA . ILE A 1 83 ? -0.346 -1.938 8.162 1.00 87.19 83 ILE A CA 1
ATOM 682 C C . ILE A 1 83 ? -0.441 -0.925 7.014 1.00 87.19 83 ILE A C 1
ATOM 684 O O . ILE A 1 83 ? -1.434 -0.916 6.285 1.00 87.19 83 ILE A O 1
ATOM 688 N N . GLU A 1 84 ? 0.593 -0.106 6.801 1.00 86.31 84 GLU A N 1
ATOM 689 C CA . GLU A 1 84 ? 0.695 0.776 5.639 1.00 86.31 84 GLU A CA 1
ATOM 690 C C . GLU A 1 84 ? 0.665 -0.032 4.334 1.00 86.31 84 GLU A C 1
ATOM 692 O O . GLU A 1 84 ? 1.491 -0.916 4.101 1.00 86.31 84 GLU A O 1
ATOM 697 N N . LYS A 1 85 ? -0.257 0.316 3.436 1.00 89.00 85 LYS A N 1
ATOM 698 C CA . LYS A 1 85 ? -0.261 -0.192 2.063 1.00 89.00 85 LYS A CA 1
ATOM 699 C C . LYS A 1 85 ? 0.602 0.717 1.195 1.00 89.00 85 LYS A C 1
ATOM 701 O O . LYS A 1 85 ? 0.212 1.847 0.908 1.00 89.00 85 LYS A O 1
ATOM 706 N N . LEU A 1 86 ? 1.753 0.215 0.753 1.00 91.19 86 LEU A N 1
ATOM 707 C CA . LEU A 1 86 ? 2.644 0.973 -0.121 1.00 91.19 86 LEU A CA 1
ATOM 708 C C . LEU A 1 86 ? 2.016 1.210 -1.493 1.00 91.19 86 LEU A C 1
ATOM 710 O O . LEU A 1 86 ? 1.517 0.288 -2.146 1.00 91.19 86 LEU A O 1
ATOM 714 N N . MET A 1 87 ? 2.119 2.452 -1.959 1.00 93.69 87 MET A N 1
ATOM 715 C CA . MET A 1 87 ? 1.830 2.790 -3.346 1.00 93.69 87 MET A CA 1
ATOM 716 C C . MET A 1 87 ? 2.854 2.143 -4.292 1.00 93.69 87 MET A C 1
ATOM 718 O O . MET A 1 87 ? 4.006 1.920 -3.904 1.00 93.69 87 MET A O 1
ATOM 722 N N . PRO A 1 88 ? 2.477 1.865 -5.553 1.00 95.81 88 PRO A N 1
ATOM 723 C CA . PRO A 1 88 ? 3.451 1.469 -6.559 1.00 95.81 88 PRO A CA 1
ATOM 724 C C . PRO A 1 88 ? 4.501 2.575 -6.780 1.00 95.81 88 PRO A C 1
ATOM 726 O O . PRO A 1 88 ? 4.212 3.752 -6.546 1.00 95.81 88 PRO A O 1
ATOM 729 N N . PRO A 1 89 ? 5.701 2.233 -7.283 1.00 94.38 89 PRO A N 1
ATOM 730 C CA . PRO A 1 89 ? 6.700 3.229 -7.665 1.00 94.38 89 PRO A CA 1
ATOM 731 C C . PRO A 1 89 ? 6.159 4.232 -8.691 1.00 94.38 89 PRO A C 1
ATOM 733 O O . PRO A 1 89 ? 5.376 3.870 -9.576 1.00 94.38 89 PRO A O 1
ATOM 736 N N . SER A 1 90 ? 6.616 5.478 -8.602 1.00 94.25 90 SER A N 1
ATOM 737 C CA . SER A 1 90 ? 6.223 6.564 -9.503 1.00 94.25 90 SER A CA 1
ATOM 738 C C . SER A 1 90 ? 7.296 6.835 -10.563 1.00 94.25 90 SER A C 1
ATOM 740 O O . SER A 1 90 ? 8.398 6.287 -10.511 1.00 94.25 90 SER A O 1
ATOM 742 N N . ASN A 1 91 ? 6.961 7.664 -11.562 1.00 95.25 91 ASN A N 1
ATOM 743 C CA . ASN A 1 91 ? 7.883 8.110 -12.615 1.00 95.25 91 ASN A CA 1
ATOM 744 C C . ASN A 1 91 ? 8.653 6.968 -13.296 1.00 95.25 91 ASN A C 1
ATOM 746 O O . ASN A 1 91 ? 9.855 7.060 -13.540 1.00 95.25 91 ASN A O 1
ATOM 750 N N . ILE A 1 92 ? 7.936 5.884 -13.603 1.00 96.06 92 ILE A N 1
ATOM 751 C CA . ILE A 1 92 ? 8.496 4.730 -14.299 1.00 96.06 92 ILE A CA 1
ATOM 752 C C . ILE A 1 92 ? 8.752 5.110 -15.759 1.00 96.06 92 ILE A C 1
ATOM 754 O O . ILE A 1 92 ? 7.814 5.316 -16.531 1.00 96.06 92 ILE A O 1
ATOM 758 N N . THR A 1 93 ? 10.021 5.176 -16.147 1.00 96.50 93 THR A N 1
ATOM 759 C CA . THR A 1 93 ? 10.455 5.474 -17.514 1.00 96.50 93 THR A CA 1
ATOM 760 C C . THR A 1 93 ? 11.232 4.303 -18.094 1.00 96.50 93 THR A C 1
ATOM 762 O O . THR A 1 93 ? 11.863 3.526 -17.377 1.00 96.50 93 THR A O 1
ATOM 765 N N . VAL A 1 94 ? 11.164 4.151 -19.416 1.00 95.44 94 VAL A N 1
ATOM 766 C CA . VAL A 1 94 ? 11.915 3.127 -20.144 1.00 95.44 94 VAL A CA 1
ATOM 767 C C . VAL A 1 94 ? 12.580 3.783 -21.345 1.00 95.44 94 VAL A C 1
ATOM 769 O O . VAL A 1 94 ? 11.893 4.269 -22.242 1.00 95.44 94 VAL A O 1
ATOM 772 N N . ASN A 1 95 ? 13.911 3.785 -21.367 1.00 94.19 95 ASN A N 1
ATOM 773 C CA . ASN A 1 95 ? 14.705 4.279 -22.485 1.00 94.19 95 ASN A CA 1
ATOM 774 C C . ASN A 1 95 ? 15.481 3.123 -23.117 1.00 94.19 95 ASN A C 1
ATOM 776 O O . ASN A 1 95 ? 16.233 2.446 -22.423 1.00 94.19 95 ASN A O 1
ATOM 780 N N . CYS A 1 96 ? 15.298 2.885 -24.413 1.00 91.69 96 CYS A N 1
ATOM 781 C CA . CYS A 1 96 ? 15.897 1.744 -25.101 1.00 91.69 96 CYS A CA 1
ATOM 782 C C . CYS A 1 96 ? 16.947 2.187 -26.115 1.00 91.69 96 CYS A C 1
ATOM 784 O O . CYS A 1 96 ? 16.656 3.006 -26.987 1.00 91.69 96 CYS A O 1
ATOM 786 N N . ASP A 1 97 ? 18.122 1.567 -26.059 1.00 88.56 97 ASP A N 1
ATOM 787 C CA . ASP A 1 97 ? 19.106 1.632 -27.130 1.00 88.56 97 ASP A CA 1
ATOM 788 C C . ASP A 1 97 ? 18.696 0.624 -28.222 1.00 88.56 97 ASP A C 1
ATOM 790 O O . ASP A 1 97 ? 18.445 -0.565 -27.978 1.00 88.56 97 ASP A O 1
ATOM 794 N N . GLU A 1 98 ? 18.552 1.110 -29.452 1.00 82.19 98 GLU A N 1
ATOM 795 C CA . GLU A 1 98 ? 18.160 0.278 -30.596 1.00 82.19 98 GLU A CA 1
ATOM 796 C C . GLU A 1 98 ? 19.348 -0.487 -31.200 1.00 82.19 98 GLU A C 1
ATOM 798 O O . GLU A 1 98 ? 19.131 -1.406 -31.984 1.00 82.19 98 GLU A O 1
ATOM 803 N N . ILE A 1 99 ? 20.586 -0.127 -30.846 1.00 81.38 99 ILE A N 1
ATOM 804 C CA . ILE A 1 99 ? 21.814 -0.785 -31.307 1.00 81.38 99 ILE A CA 1
ATOM 805 C C . ILE A 1 99 ? 22.169 -1.933 -30.359 1.00 81.38 99 ILE A C 1
ATOM 807 O O . ILE A 1 99 ? 22.450 -3.045 -30.804 1.00 81.38 99 ILE A O 1
ATOM 811 N N . LYS A 1 100 ? 22.132 -1.682 -29.046 1.00 82.50 100 LYS A N 1
ATOM 812 C CA . LYS A 1 100 ? 22.504 -2.665 -28.011 1.00 82.50 100 LYS A CA 1
ATOM 813 C C . LYS A 1 100 ? 21.357 -3.576 -27.570 1.00 82.50 100 LYS A C 1
ATOM 815 O O . LYS A 1 100 ? 21.595 -4.576 -26.897 1.00 82.50 100 LYS A O 1
ATOM 820 N N . ASN A 1 101 ? 20.125 -3.265 -27.977 1.00 85.69 101 ASN A N 1
ATOM 821 C CA . ASN A 1 101 ? 18.892 -3.954 -27.581 1.00 85.69 101 ASN A CA 1
ATOM 822 C C . ASN A 1 101 ? 18.589 -3.907 -26.074 1.00 85.69 101 ASN A C 1
ATOM 824 O O . ASN A 1 101 ? 17.645 -4.564 -25.631 1.00 85.69 101 ASN A O 1
ATOM 828 N N . ASP A 1 102 ? 19.336 -3.140 -25.286 1.00 89.62 102 ASP A N 1
ATOM 829 C CA . ASP A 1 102 ? 19.072 -2.917 -23.874 1.00 89.62 102 ASP A CA 1
ATOM 830 C C . ASP A 1 102 ? 18.082 -1.763 -23.677 1.00 89.62 102 ASP A C 1
ATOM 832 O O . ASP A 1 102 ? 17.943 -0.844 -24.485 1.00 89.62 102 ASP A O 1
ATOM 836 N N . CYS A 1 103 ? 17.315 -1.862 -22.601 1.00 92.31 103 CYS A N 1
ATOM 837 C CA . CYS A 1 103 ? 16.444 -0.811 -22.119 1.00 92.31 103 CYS A CA 1
ATOM 838 C C . CYS A 1 103 ? 16.792 -0.518 -20.670 1.00 92.31 103 CYS A C 1
ATOM 840 O O . CYS A 1 103 ? 16.801 -1.420 -19.832 1.00 92.31 103 CYS A O 1
ATOM 842 N N . ILE A 1 104 ? 17.030 0.752 -20.382 1.00 93.62 104 ILE A N 1
ATOM 843 C CA . ILE A 1 104 ? 17.203 1.270 -19.038 1.00 93.62 104 ILE A CA 1
ATOM 844 C C . ILE A 1 104 ? 15.817 1.649 -18.530 1.00 93.62 104 ILE A C 1
ATOM 846 O O . ILE A 1 104 ? 15.150 2.527 -19.077 1.00 93.62 104 ILE A O 1
ATOM 850 N N . ILE A 1 105 ? 15.379 0.945 -17.498 1.00 94.69 105 ILE A N 1
ATOM 851 C CA . ILE A 1 105 ? 14.158 1.219 -16.753 1.00 94.69 105 ILE A CA 1
ATOM 852 C C . ILE A 1 105 ? 14.572 2.061 -15.555 1.00 94.69 105 ILE A C 1
ATOM 854 O O . ILE A 1 105 ? 15.481 1.657 -14.834 1.00 94.69 105 ILE A O 1
ATOM 858 N N . GLN A 1 106 ? 13.925 3.199 -15.335 1.00 94.94 106 GLN A N 1
ATOM 859 C CA . GLN A 1 106 ? 14.142 4.031 -14.151 1.00 94.94 106 GLN A CA 1
ATOM 860 C C . GLN A 1 106 ? 12.816 4.292 -13.451 1.00 94.94 106 GLN A C 1
ATOM 862 O O . GLN A 1 106 ? 11.760 4.239 -14.077 1.00 94.94 106 GLN A O 1
ATOM 867 N N . TRP A 1 107 ? 12.867 4.545 -12.150 1.00 94.62 107 TRP A N 1
ATOM 868 C CA . TRP A 1 107 ? 11.688 4.855 -11.350 1.00 94.62 107 TRP A CA 1
ATOM 869 C C . TRP A 1 107 ? 12.034 5.755 -10.169 1.00 94.62 107 TRP A C 1
ATOM 871 O O . TRP A 1 107 ? 13.189 6.113 -9.941 1.00 94.62 107 TRP A O 1
ATOM 881 N N . GLN A 1 108 ? 11.016 6.136 -9.411 1.00 93.12 108 GLN A N 1
ATOM 882 C CA . GLN A 1 108 ? 11.154 6.740 -8.096 1.00 93.12 108 GLN A CA 1
ATOM 883 C C . GLN A 1 108 ? 10.491 5.844 -7.057 1.00 93.12 108 GLN A C 1
ATOM 885 O O . GLN A 1 108 ? 9.459 5.219 -7.321 1.00 93.12 108 GLN A O 1
ATOM 890 N N . GLN A 1 109 ? 11.101 5.765 -5.875 1.00 91.56 109 GLN A N 1
ATOM 891 C CA . GLN A 1 109 ? 10.525 5.037 -4.754 1.00 91.56 109 GLN A CA 1
ATOM 892 C C . GLN A 1 109 ? 9.123 5.559 -4.389 1.00 91.56 109 GLN A C 1
ATOM 894 O O . GLN A 1 109 ? 8.823 6.744 -4.601 1.00 91.56 109 GLN A O 1
ATOM 899 N N . PRO A 1 110 ? 8.276 4.705 -3.789 1.00 91.88 110 PRO A N 1
ATOM 900 C CA . PRO A 1 110 ? 7.055 5.159 -3.140 1.00 91.88 110 PRO A CA 1
ATOM 901 C C . PRO A 1 110 ? 7.355 6.298 -2.159 1.00 91.88 110 PRO A C 1
ATOM 903 O O . PRO A 1 110 ? 8.375 6.293 -1.463 1.00 91.88 110 PRO A O 1
ATOM 906 N N . GLN A 1 111 ? 6.474 7.295 -2.134 1.00 87.50 111 GLN A N 1
ATOM 907 C CA . GLN A 1 111 ? 6.571 8.403 -1.190 1.00 87.50 111 GLN A CA 1
ATOM 908 C C . GLN A 1 111 ? 5.858 8.000 0.096 1.00 87.50 111 GLN A C 1
ATOM 910 O O . GLN A 1 111 ? 4.649 7.780 0.077 1.00 87.50 111 GLN A O 1
ATOM 915 N N . ILE A 1 112 ? 6.615 7.895 1.185 1.00 86.75 112 ILE A N 1
ATOM 916 C CA . ILE A 1 112 ? 6.101 7.619 2.529 1.00 86.75 112 ILE A CA 1
ATOM 917 C C . ILE A 1 112 ? 6.679 8.641 3.508 1.00 86.75 112 ILE A C 1
ATOM 919 O O . ILE A 1 112 ? 7.771 9.172 3.302 1.00 86.75 112 ILE A O 1
ATOM 923 N N . SER A 1 113 ? 5.944 8.932 4.576 1.00 81.12 113 SER A N 1
ATOM 924 C CA . SER A 1 113 ? 6.280 9.973 5.560 1.00 81.12 113 SER A CA 1
ATOM 925 C C . SER A 1 113 ? 7.514 9.652 6.404 1.00 81.12 113 SER A C 1
ATOM 927 O O . SER A 1 113 ? 8.202 10.567 6.849 1.00 81.12 113 SER A O 1
ATOM 929 N N . HIS A 1 114 ? 7.812 8.371 6.622 1.00 80.56 114 HIS A N 1
ATOM 930 C CA . HIS A 1 114 ? 8.843 7.924 7.565 1.00 80.56 114 HIS A CA 1
ATOM 931 C C . HIS A 1 114 ? 10.110 7.354 6.902 1.00 80.56 114 HIS A C 1
ATOM 933 O O . HIS A 1 114 ? 11.028 6.919 7.598 1.00 80.56 114 HIS A O 1
ATOM 939 N N . SER A 1 115 ? 10.211 7.369 5.567 1.00 81.44 115 SER A N 1
ATOM 940 C CA . SER A 1 115 ? 11.449 7.008 4.866 1.00 81.44 115 SER A CA 1
ATOM 941 C C . SER A 1 115 ? 11.533 7.604 3.462 1.00 81.44 115 SER A C 1
ATOM 943 O O . SER A 1 115 ? 10.598 7.551 2.669 1.00 81.44 115 SER A O 1
ATOM 945 N N . ASN A 1 116 ? 12.716 8.111 3.122 1.00 82.75 116 ASN A N 1
ATOM 946 C CA . ASN A 1 116 ? 13.042 8.702 1.824 1.00 82.75 116 ASN A CA 1
ATOM 947 C C . ASN A 1 116 ? 14.273 8.051 1.164 1.00 82.75 116 ASN A C 1
ATOM 949 O O . ASN A 1 116 ? 14.907 8.665 0.306 1.00 82.75 116 ASN A O 1
ATOM 953 N N . LYS A 1 117 ? 14.667 6.852 1.615 1.00 86.31 117 LYS A N 1
ATOM 954 C CA . LYS A 1 117 ? 15.889 6.182 1.152 1.00 86.31 117 LYS A CA 1
ATOM 955 C C . LYS A 1 117 ? 15.549 4.974 0.285 1.00 86.31 117 LYS A C 1
ATOM 957 O O . LYS A 1 117 ? 14.936 4.025 0.774 1.00 86.31 117 LYS A O 1
ATOM 962 N N . ASP A 1 118 ? 16.087 4.938 -0.934 1.00 86.06 118 ASP A N 1
ATOM 963 C CA . ASP A 1 118 ? 15.816 3.854 -1.892 1.00 86.06 118 ASP A CA 1
ATOM 964 C C . ASP A 1 118 ? 16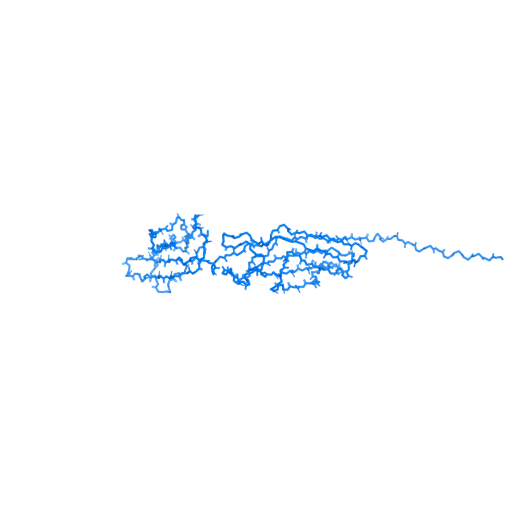.172 2.468 -1.336 1.00 86.06 118 ASP A C 1
ATOM 966 O O . ASP A 1 118 ? 15.502 1.480 -1.628 1.00 86.06 118 ASP A O 1
ATOM 970 N N . MET A 1 119 ? 17.200 2.391 -0.481 1.00 87.00 119 MET A N 1
ATOM 971 C CA . MET A 1 119 ? 17.655 1.136 0.131 1.00 87.00 119 MET A CA 1
ATOM 972 C C . MET A 1 119 ? 16.612 0.461 1.033 1.00 87.00 119 MET A C 1
ATOM 974 O O . MET A 1 119 ? 16.775 -0.711 1.362 1.00 87.00 119 MET A O 1
ATOM 978 N N . CYS A 1 120 ? 15.579 1.192 1.461 1.00 90.06 120 CYS A N 1
ATOM 979 C CA . CYS A 1 120 ? 14.510 0.683 2.319 1.00 90.06 120 CYS A CA 1
ATOM 980 C C . CYS A 1 120 ? 13.440 -0.086 1.539 1.00 90.06 120 CYS A C 1
ATOM 982 O O . CYS A 1 120 ? 12.578 -0.720 2.149 1.00 90.06 120 CYS A O 1
ATOM 984 N N . PHE A 1 121 ? 13.502 -0.045 0.206 1.00 91.69 121 PHE A N 1
ATOM 985 C CA . PHE A 1 121 ? 12.546 -0.690 -0.675 1.00 91.69 121 PHE A CA 1
ATOM 986 C C . PHE A 1 121 ? 13.192 -1.836 -1.452 1.00 91.69 121 PHE A C 1
ATOM 988 O O . PHE A 1 121 ? 14.379 -1.838 -1.782 1.00 91.69 121 PHE A O 1
ATOM 995 N N . LYS A 1 122 ? 12.364 -2.824 -1.771 1.00 92.69 122 LYS A N 1
ATOM 996 C CA . LYS A 1 122 ? 12.610 -3.855 -2.777 1.00 92.69 122 LYS A CA 1
ATOM 997 C C . LYS A 1 122 ? 11.518 -3.768 -3.834 1.00 92.69 122 LYS A C 1
ATOM 999 O O . LYS A 1 122 ? 10.384 -3.385 -3.537 1.00 92.69 122 LYS A O 1
ATOM 1004 N N . TYR A 1 123 ? 11.853 -4.147 -5.060 1.00 93.69 123 TYR A N 1
ATOM 1005 C CA . TYR A 1 123 ? 10.968 -3.983 -6.211 1.00 93.69 123 TYR A CA 1
ATOM 1006 C C . TYR A 1 123 ? 10.746 -5.305 -6.923 1.00 93.69 123 TYR A C 1
ATOM 1008 O O . TYR A 1 123 ? 11.650 -6.132 -7.018 1.00 93.69 123 TYR A O 1
ATOM 1016 N N . GLU A 1 124 ? 9.550 -5.485 -7.466 1.00 94.69 124 GLU A N 1
ATOM 1017 C CA . GLU A 1 124 ? 9.265 -6.561 -8.406 1.00 94.69 124 GLU A CA 1
ATOM 1018 C C . GLU A 1 124 ? 8.873 -5.955 -9.745 1.00 94.69 124 GLU A C 1
ATOM 1020 O O . GLU A 1 124 ? 7.912 -5.190 -9.831 1.00 94.69 124 GLU A O 1
ATOM 1025 N N . ILE A 1 125 ? 9.624 -6.307 -10.786 1.00 94.06 125 ILE A N 1
ATOM 1026 C CA . ILE A 1 125 ? 9.412 -5.839 -12.152 1.00 94.06 125 ILE A CA 1
ATOM 1027 C C . ILE A 1 125 ? 8.882 -7.008 -12.970 1.00 94.06 125 ILE A C 1
ATOM 1029 O O . ILE A 1 125 ? 9.558 -8.026 -13.129 1.00 94.06 125 ILE A O 1
ATOM 1033 N N . ASN A 1 126 ? 7.688 -6.842 -13.528 1.00 94.88 126 ASN A N 1
ATOM 1034 C CA . ASN A 1 126 ? 7.079 -7.793 -14.440 1.00 94.88 126 ASN A CA 1
ATOM 1035 C C . ASN A 1 126 ? 6.979 -7.179 -15.837 1.00 94.88 126 ASN A C 1
ATOM 1037 O O . 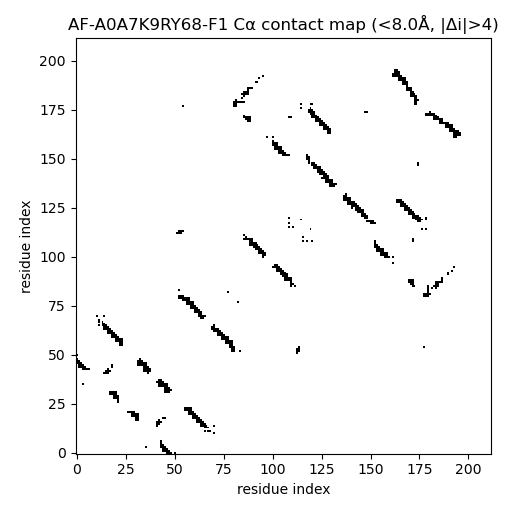ASN A 1 126 ? 6.278 -6.192 -16.048 1.00 94.88 126 ASN A O 1
ATOM 1041 N N . ILE A 1 127 ? 7.662 -7.789 -16.803 1.00 94.06 127 ILE A N 1
ATOM 1042 C CA . ILE A 1 127 ? 7.621 -7.383 -18.206 1.00 94.06 127 ILE A CA 1
ATOM 1043 C C . ILE A 1 127 ? 7.035 -8.527 -19.021 1.00 94.06 127 ILE A C 1
ATOM 1045 O O . ILE A 1 127 ? 7.531 -9.660 -18.989 1.00 94.06 127 ILE A O 1
ATOM 1049 N N . LYS A 1 128 ? 5.993 -8.212 -19.786 1.00 92.44 128 LYS A N 1
ATOM 1050 C CA . LYS A 1 128 ? 5.346 -9.131 -20.723 1.00 92.44 128 LYS A CA 1
ATOM 1051 C C . LYS A 1 128 ? 5.390 -8.565 -22.130 1.00 92.44 128 LYS A C 1
ATOM 1053 O O . LYS A 1 128 ? 5.434 -7.354 -22.312 1.00 92.44 128 LYS A O 1
ATOM 1058 N N . TYR A 1 129 ? 5.295 -9.424 -23.131 1.00 88.94 129 TYR A N 1
ATOM 1059 C CA . TYR A 1 129 ? 4.999 -9.010 -24.500 1.00 88.94 129 TYR A CA 1
ATOM 1060 C C . TYR A 1 129 ? 3.844 -9.829 -25.057 1.00 88.94 129 TYR A C 1
ATOM 1062 O O . TYR A 1 129 ? 3.600 -10.966 -24.646 1.00 88.94 129 TYR A O 1
ATOM 1070 N N . LYS A 1 130 ? 3.117 -9.233 -26.002 1.00 82.06 130 LYS A N 1
ATOM 1071 C CA . LYS A 1 130 ? 1.993 -9.896 -26.660 1.00 82.06 130 LYS A CA 1
ATOM 1072 C C . LYS A 1 130 ? 2.457 -10.644 -27.901 1.00 82.06 130 LYS A C 1
ATOM 1074 O O . LYS A 1 130 ? 3.198 -10.114 -28.737 1.00 82.06 130 LYS A O 1
ATOM 1079 N N . VAL A 1 131 ? 1.969 -11.868 -28.053 1.00 78.31 131 VAL A N 1
ATOM 1080 C CA . VAL A 1 131 ? 2.113 -12.657 -29.275 1.00 78.31 131 VAL A CA 1
ATOM 1081 C C . VAL A 1 131 ? 0.731 -12.984 -29.803 1.00 78.31 131 VAL A C 1
ATOM 1083 O O . VAL A 1 131 ? -0.111 -13.518 -29.087 1.00 78.31 131 VAL A O 1
ATOM 1086 N N . ARG A 1 132 ? 0.506 -12.652 -31.074 1.00 75.00 132 ARG A N 1
ATOM 1087 C CA . ARG A 1 132 ? -0.657 -13.128 -31.807 1.00 75.00 132 ARG A CA 1
ATOM 1088 C C . ARG A 1 132 ? -0.326 -14.505 -32.366 1.00 75.00 132 ARG A C 1
ATOM 1090 O O . ARG A 1 132 ? 0.603 -14.626 -33.162 1.00 75.00 132 ARG A O 1
ATOM 1097 N N . MET A 1 133 ? -1.075 -15.510 -31.938 1.00 75.69 133 MET A N 1
ATOM 1098 C CA . MET A 1 133 ? -0.984 -16.873 -32.443 1.00 75.69 133 MET A CA 1
ATOM 1099 C C . MET A 1 133 ? -2.346 -17.217 -33.046 1.00 75.69 133 MET A C 1
ATOM 1101 O O . MET A 1 133 ? -3.316 -17.444 -32.327 1.00 75.69 133 MET A O 1
ATOM 1105 N N . SER A 1 134 ? -2.434 -17.165 -34.380 1.00 81.19 134 SER A N 1
ATOM 1106 C CA . SER A 1 134 ? -3.703 -17.239 -35.118 1.00 81.19 134 SER A CA 1
ATOM 1107 C C . SER A 1 134 ? -4.698 -16.133 -34.688 1.00 81.19 134 SER A C 1
ATOM 1109 O O . SER A 1 134 ? -4.407 -14.938 -34.844 1.00 81.19 134 SER A O 1
ATOM 1111 N N . SER A 1 135 ? -5.860 -16.502 -34.141 1.00 79.44 135 SER A N 1
ATOM 1112 C CA . SER A 1 135 ? -6.888 -15.604 -33.597 1.00 79.44 135 SER A CA 1
ATOM 1113 C C . SER A 1 135 ? -6.704 -15.266 -32.110 1.00 79.44 135 SER A C 1
ATOM 1115 O O . SER A 1 135 ? -7.403 -14.391 -31.606 1.00 79.44 135 SER A O 1
ATOM 1117 N N . LEU A 1 136 ? -5.760 -15.905 -31.408 1.00 78.56 136 LEU A N 1
ATOM 1118 C CA . LEU A 1 136 ? -5.543 -15.710 -29.975 1.00 78.56 136 LEU A CA 1
ATOM 1119 C C . LEU A 1 136 ? -4.424 -14.693 -29.710 1.00 78.56 136 LEU A C 1
ATOM 1121 O O . LEU A 1 136 ? -3.388 -14.685 -30.384 1.00 78.56 136 LEU A O 1
ATOM 1125 N N . MET A 1 137 ? -4.606 -13.858 -28.687 1.00 74.44 137 MET A N 1
ATOM 1126 C CA . MET A 1 137 ? -3.571 -12.956 -28.186 1.00 74.44 137 MET A CA 1
ATOM 1127 C C . MET A 1 137 ? -3.060 -13.458 -26.835 1.00 74.44 137 MET A C 1
ATOM 1129 O O . MET A 1 137 ? -3.773 -13.417 -25.837 1.00 74.44 137 MET A O 1
ATOM 1133 N N . LEU A 1 138 ? -1.817 -13.933 -26.810 1.00 79.19 138 LEU A N 1
ATOM 1134 C CA . LEU A 1 138 ? -1.161 -14.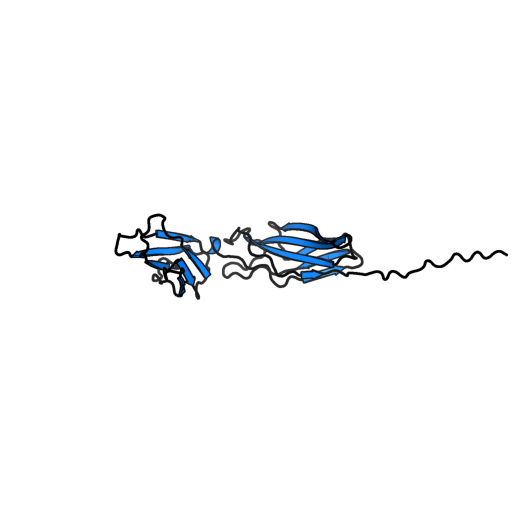470 -25.620 1.00 79.19 138 LEU A CA 1
ATOM 1135 C C . LEU A 1 138 ? -0.231 -13.425 -25.001 1.00 79.19 138 LEU A C 1
ATOM 1137 O O . LEU A 1 138 ? 0.500 -12.737 -25.716 1.00 79.19 138 LEU A O 1
ATOM 1141 N N . ASN A 1 139 ? -0.232 -13.333 -23.669 1.00 79.31 139 ASN A N 1
ATOM 1142 C CA . ASN A 1 139 ? 0.763 -12.572 -22.915 1.00 79.31 139 ASN A CA 1
ATOM 1143 C C . ASN A 1 139 ? 1.881 -13.519 -22.482 1.00 79.31 139 ASN A C 1
ATOM 1145 O O . ASN A 1 139 ? 1.651 -14.406 -21.663 1.00 79.31 139 ASN A O 1
ATOM 1149 N N . ILE A 1 140 ? 3.087 -13.310 -23.000 1.00 80.38 140 ILE A N 1
ATOM 1150 C CA . ILE A 1 140 ? 4.263 -14.087 -22.612 1.00 80.38 140 ILE A CA 1
ATOM 1151 C C . ILE A 1 140 ? 5.071 -13.256 -21.619 1.00 80.38 140 ILE A C 1
ATOM 1153 O O . ILE A 1 140 ? 5.438 -12.119 -21.919 1.00 80.38 140 ILE A O 1
ATOM 1157 N N . ASN A 1 141 ? 5.342 -13.814 -20.436 1.00 79.88 141 ASN A N 1
ATOM 1158 C CA . ASN A 1 141 ? 6.282 -13.215 -19.488 1.00 79.88 141 ASN A CA 1
ATOM 1159 C C . ASN A 1 141 ? 7.683 -13.259 -20.112 1.00 79.88 141 ASN A C 1
ATOM 1161 O O . ASN A 1 141 ? 8.206 -14.341 -20.363 1.00 79.88 141 ASN A O 1
ATOM 1165 N N . SER A 1 142 ? 8.281 -12.099 -20.380 1.00 79.06 142 SER A N 1
ATOM 1166 C CA . SER A 1 142 ? 9.672 -12.020 -20.847 1.00 79.06 142 SER A CA 1
ATOM 1167 C C . SER A 1 142 ? 10.664 -11.865 -19.710 1.00 79.06 142 SER A C 1
ATOM 1169 O O . SER A 1 142 ? 11.819 -12.238 -19.871 1.00 79.06 142 SER A O 1
ATOM 1171 N N . TYR A 1 143 ? 10.243 -11.257 -18.600 1.00 78.25 143 TYR A N 1
ATOM 1172 C CA . TYR A 1 143 ? 11.134 -10.943 -17.494 1.00 78.25 143 TYR A CA 1
ATOM 1173 C C . TYR A 1 143 ? 10.336 -10.755 -16.209 1.00 78.25 143 TYR A C 1
ATOM 1175 O O . TYR A 1 143 ? 9.364 -9.998 -16.172 1.00 78.25 143 TYR A O 1
ATOM 1183 N N . ILE A 1 144 ? 10.752 -11.466 -15.168 1.00 81.25 144 ILE A N 1
ATOM 1184 C CA . ILE A 1 144 ? 10.322 -11.253 -13.790 1.00 81.25 144 ILE A CA 1
ATOM 1185 C C . ILE A 1 144 ? 11.605 -11.103 -12.996 1.00 81.25 144 ILE A C 1
ATOM 1187 O O . ILE A 1 144 ? 12.442 -12.004 -13.010 1.00 81.25 144 ILE A O 1
ATOM 1191 N N . CYS A 1 145 ? 11.771 -9.968 -12.334 1.00 79.62 145 CYS A N 1
ATOM 1192 C CA . CYS A 1 145 ? 12.912 -9.751 -11.465 1.00 79.62 145 CYS A CA 1
ATOM 1193 C C . CYS A 1 145 ? 12.456 -9.183 -10.136 1.00 79.62 145 CYS A C 1
ATOM 1195 O O . CYS A 1 145 ? 11.642 -8.260 -10.095 1.00 79.62 145 CYS A O 1
ATOM 1197 N N . ILE A 1 146 ? 13.003 -9.754 -9.067 1.00 76.69 146 ILE A N 1
ATOM 1198 C CA . ILE A 1 146 ? 12.813 -9.286 -7.704 1.00 76.69 146 ILE A CA 1
ATOM 1199 C C . ILE A 1 146 ? 14.139 -8.662 -7.273 1.00 76.69 146 ILE A C 1
ATOM 1201 O O . ILE A 1 146 ? 15.117 -9.364 -7.022 1.00 76.69 146 ILE A O 1
ATOM 1205 N N . TYR A 1 147 ? 14.165 -7.336 -7.217 1.00 72.81 147 TYR A N 1
ATOM 1206 C CA . TYR A 1 147 ? 15.306 -6.539 -6.790 1.00 72.81 147 TYR A CA 1
ATOM 1207 C C . TYR A 1 147 ? 15.314 -6.425 -5.272 1.00 72.81 147 TYR A C 1
ATOM 1209 O O . TYR A 1 147 ? 14.494 -5.705 -4.708 1.00 72.81 147 TYR A O 1
ATOM 1217 N N . GLN A 1 148 ? 16.241 -7.124 -4.615 1.00 62.78 148 GLN A N 1
ATOM 1218 C CA . GLN A 1 148 ? 16.427 -7.074 -3.164 1.00 62.78 148 GLN A CA 1
ATOM 1219 C C . GLN A 1 148 ? 17.815 -6.496 -2.852 1.00 62.78 148 GLN A C 1
ATOM 1221 O O . GLN A 1 148 ? 18.807 -6.930 -3.432 1.00 62.78 148 GLN A O 1
ATOM 1226 N N . TYR A 1 149 ? 17.878 -5.524 -1.938 1.00 57.31 149 TYR A N 1
ATOM 1227 C CA . TYR A 1 149 ? 19.116 -4.994 -1.335 1.00 57.31 149 TYR A CA 1
ATOM 1228 C C . TYR A 1 149 ? 20.062 -4.162 -2.224 1.00 57.31 149 TYR A C 1
ATOM 1230 O O . TYR A 1 149 ? 21.153 -3.804 -1.781 1.00 57.31 149 TYR A O 1
ATOM 1238 N N . MET A 1 150 ? 19.669 -3.796 -3.446 1.00 53.41 150 MET A N 1
ATOM 1239 C CA . MET A 1 150 ? 20.506 -2.984 -4.340 1.00 53.41 150 MET A CA 1
ATOM 1240 C C . MET A 1 150 ? 20.192 -1.490 -4.209 1.00 53.41 150 MET A C 1
ATOM 1242 O O . MET A 1 150 ? 19.039 -1.075 -4.294 1.00 53.41 150 MET A O 1
ATOM 1246 N N . ARG A 1 151 ? 21.240 -0.674 -4.027 1.00 59.69 151 ARG A N 1
ATOM 1247 C CA . ARG A 1 151 ? 21.168 0.793 -4.087 1.00 59.69 151 ARG A CA 1
ATOM 1248 C C . ARG A 1 151 ? 20.887 1.215 -5.527 1.00 59.69 151 ARG A C 1
ATOM 1250 O O . ARG A 1 151 ? 21.807 1.239 -6.340 1.00 59.69 151 ARG A O 1
ATOM 1257 N N . GLY A 1 152 ? 19.647 1.555 -5.846 1.00 70.94 152 GLY A N 1
ATOM 1258 C CA . GLY A 1 152 ? 19.358 2.176 -7.128 1.00 70.94 152 GLY A CA 1
ATOM 1259 C C . GLY A 1 152 ? 17.888 2.190 -7.490 1.00 70.94 152 GLY A C 1
ATOM 1260 O O . GLY A 1 152 ? 17.091 1.373 -7.039 1.00 70.94 152 GLY A O 1
ATOM 1261 N N . ASN A 1 153 ? 17.568 3.130 -8.363 1.00 87.00 153 ASN A N 1
ATOM 1262 C CA . ASN A 1 153 ? 16.252 3.349 -8.929 1.00 87.00 153 ASN A CA 1
ATOM 1263 C C . ASN A 1 153 ? 16.242 3.034 -10.435 1.00 87.00 153 ASN A C 1
ATOM 1265 O O . ASN A 1 153 ? 15.515 3.662 -11.207 1.00 87.00 153 ASN A O 1
ATOM 1269 N N . SER A 1 154 ? 17.114 2.112 -10.863 1.00 90.31 154 SER A N 1
ATOM 1270 C CA . SER A 1 154 ? 17.274 1.727 -12.259 1.00 90.31 154 SER A CA 1
ATOM 1271 C C . SER A 1 154 ? 17.560 0.236 -12.447 1.00 90.31 154 SER A C 1
ATOM 1273 O O . SER A 1 154 ? 18.124 -0.435 -11.583 1.00 90.31 154 SER A O 1
ATOM 1275 N N . ASN A 1 155 ? 17.154 -0.291 -13.601 1.00 90.19 155 ASN A N 1
ATOM 1276 C CA . ASN A 1 155 ? 17.398 -1.662 -14.029 1.00 90.19 155 ASN A CA 1
ATOM 1277 C C . ASN A 1 155 ? 17.654 -1.712 -15.542 1.00 90.19 155 ASN A C 1
ATOM 1279 O O . ASN A 1 155 ? 17.020 -0.985 -16.303 1.00 90.19 155 ASN A O 1
ATOM 1283 N N . THR A 1 156 ? 18.523 -2.619 -15.984 1.00 90.56 156 THR A N 1
ATOM 1284 C CA . THR A 1 156 ? 18.720 -2.924 -17.403 1.00 90.56 156 THR A CA 1
ATOM 1285 C C . THR A 1 156 ? 17.930 -4.170 -17.799 1.00 90.56 156 THR A C 1
ATOM 1287 O O . THR A 1 156 ? 18.085 -5.241 -17.216 1.00 90.56 156 THR A O 1
ATOM 1290 N N . PHE A 1 157 ? 17.105 -4.049 -18.833 1.00 91.19 157 PHE A N 1
ATOM 1291 C CA . PHE A 1 157 ? 16.380 -5.153 -19.454 1.00 91.19 157 PHE A CA 1
ATOM 1292 C C . PHE A 1 157 ? 16.856 -5.353 -20.894 1.00 91.19 157 PHE A C 1
ATOM 1294 O O . PHE A 1 157 ? 16.800 -4.429 -21.700 1.00 91.19 157 PHE A O 1
ATOM 1301 N N . VAL A 1 158 ? 17.278 -6.567 -21.247 1.00 89.31 158 VAL A N 1
ATOM 1302 C CA . VAL A 1 158 ? 17.673 -6.900 -22.624 1.00 89.31 158 VAL A CA 1
ATOM 1303 C C . VAL A 1 158 ? 16.452 -7.369 -23.417 1.00 89.31 158 VAL A C 1
ATOM 1305 O O . VAL A 1 158 ? 15.805 -8.361 -23.073 1.00 89.31 158 VAL A O 1
ATOM 1308 N N . ARG A 1 159 ? 16.138 -6.681 -24.519 1.00 88.06 159 ARG A N 1
ATOM 1309 C CA . ARG A 1 159 ? 15.054 -7.067 -25.428 1.00 88.06 159 ARG A CA 1
ATOM 1310 C C . ARG A 1 159 ? 15.501 -8.209 -26.334 1.00 88.06 159 ARG A C 1
ATOM 1312 O O . ARG A 1 159 ? 16.119 -7.986 -27.370 1.00 88.06 159 ARG A O 1
ATOM 1319 N N . TYR A 1 160 ? 15.068 -9.426 -26.021 1.00 83.50 160 TYR A N 1
ATOM 1320 C CA . TYR A 1 160 ? 15.256 -10.569 -26.926 1.00 83.50 160 TYR A CA 1
ATOM 1321 C C . TYR A 1 160 ? 14.501 -10.427 -28.256 1.00 83.50 160 TYR A C 1
ATOM 1323 O O . TYR A 1 160 ? 14.884 -11.033 -29.252 1.00 83.50 160 TYR A O 1
ATOM 1331 N N . ASN A 1 161 ? 13.417 -9.642 -28.298 1.00 83.75 161 ASN A N 1
ATOM 1332 C CA . ASN A 1 161 ? 12.645 -9.429 -29.517 1.00 83.75 161 ASN A CA 1
ATOM 1333 C C . ASN A 1 161 ? 12.323 -7.946 -29.735 1.00 83.75 161 ASN A C 1
ATOM 1335 O O . ASN A 1 161 ? 11.275 -7.443 -29.334 1.00 83.75 161 ASN A O 1
ATOM 1339 N N . ILE A 1 162 ? 13.204 -7.260 -30.462 1.00 83.44 162 ILE A N 1
ATOM 1340 C CA . ILE A 1 162 ? 13.077 -5.831 -30.790 1.00 83.44 162 ILE A CA 1
ATOM 1341 C C . ILE A 1 162 ? 11.825 -5.463 -31.596 1.00 83.44 162 ILE A C 1
ATOM 1343 O O . ILE A 1 162 ? 11.461 -4.292 -31.665 1.00 83.44 162 ILE A O 1
ATOM 1347 N N . ARG A 1 163 ? 11.162 -6.448 -32.218 1.00 83.25 163 ARG A N 1
ATOM 1348 C CA . ARG A 1 163 ? 9.939 -6.242 -33.011 1.00 83.25 163 ARG A CA 1
ATOM 1349 C C . ARG A 1 163 ? 8.670 -6.334 -32.166 1.00 83.25 163 ARG A C 1
ATOM 1351 O O . ARG A 1 163 ? 7.569 -6.224 -32.709 1.00 83.25 163 ARG A O 1
ATOM 1358 N N . LYS A 1 164 ? 8.797 -6.618 -30.868 1.00 85.25 164 LYS A N 1
ATOM 1359 C CA . LYS A 1 164 ? 7.665 -6.736 -29.954 1.00 85.25 164 LYS A CA 1
ATOM 1360 C C . LYS A 1 164 ? 7.477 -5.459 -29.158 1.00 85.25 164 LYS A C 1
ATOM 1362 O O . LYS A 1 164 ? 8.420 -4.754 -28.807 1.00 85.25 164 LYS A O 1
ATOM 1367 N N . LYS A 1 165 ? 6.205 -5.204 -28.869 1.00 89.19 165 LYS A N 1
ATOM 1368 C CA . LYS A 1 165 ? 5.777 -4.232 -27.878 1.00 89.19 165 LYS A CA 1
ATOM 1369 C C . LYS A 1 165 ? 5.671 -4.943 -26.533 1.00 89.19 165 LYS A C 1
ATOM 1371 O O . LYS A 1 165 ? 5.047 -6.006 -26.438 1.00 89.19 165 LYS A O 1
ATOM 1376 N N . TYR A 1 166 ? 6.304 -4.357 -25.534 1.00 91.69 166 TYR A N 1
ATOM 1377 C CA . TYR A 1 166 ? 6.365 -4.847 -24.171 1.00 91.69 166 TYR A CA 1
ATOM 1378 C C . TYR A 1 166 ? 5.460 -4.005 -23.276 1.00 91.69 166 TYR A C 1
ATOM 1380 O O . TYR A 1 166 ? 5.204 -2.834 -23.554 1.00 91.69 166 TYR A O 1
ATOM 1388 N N . VAL A 1 167 ? 4.982 -4.623 -22.204 1.00 94.31 167 VAL A N 1
ATOM 1389 C CA . VAL A 1 167 ? 4.210 -4.002 -21.134 1.00 94.31 167 VAL A CA 1
ATOM 1390 C C . VAL A 1 167 ? 4.933 -4.297 -19.833 1.00 94.31 167 VAL A C 1
ATOM 1392 O O . VAL A 1 167 ? 5.112 -5.465 -19.481 1.00 94.31 167 VAL A O 1
ATOM 1395 N N . LEU A 1 168 ? 5.343 -3.246 -19.138 1.00 95.19 168 LEU A N 1
ATOM 1396 C CA . LEU A 1 168 ? 5.958 -3.310 -17.822 1.00 95.19 168 LEU A CA 1
ATOM 1397 C C . LEU A 1 168 ? 4.930 -2.945 -16.756 1.00 95.19 168 LEU A C 1
ATOM 1399 O O . LEU A 1 168 ? 4.195 -1.970 -16.896 1.00 95.19 168 LEU A O 1
ATOM 1403 N N . LYS A 1 169 ? 4.913 -3.720 -15.675 1.00 96.44 169 LYS A N 1
ATOM 1404 C CA . LYS A 1 169 ? 4.311 -3.350 -14.396 1.00 96.44 169 LYS A CA 1
ATOM 1405 C C . LYS A 1 169 ? 5.349 -3.527 -13.302 1.00 96.44 169 LYS A C 1
ATOM 1407 O O . LYS A 1 169 ? 6.176 -4.435 -13.378 1.00 96.44 169 LYS A O 1
ATOM 1412 N N . MET A 1 170 ? 5.288 -2.681 -12.285 1.00 95.00 170 MET A N 1
ATOM 1413 C CA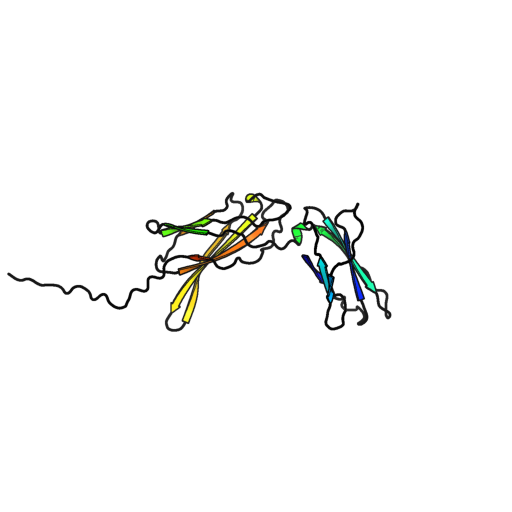 . MET A 1 170 ? 6.191 -2.763 -11.146 1.00 95.00 170 MET A CA 1
ATOM 1414 C C . MET A 1 170 ? 5.446 -2.534 -9.837 1.00 95.00 170 MET A C 1
ATOM 1416 O O . MET A 1 170 ? 4.478 -1.781 -9.802 1.00 95.00 170 MET A O 1
ATOM 1420 N N . ARG A 1 171 ? 5.896 -3.178 -8.765 1.00 95.81 171 ARG A N 1
ATOM 1421 C CA . ARG A 1 171 ? 5.409 -2.945 -7.400 1.00 95.81 171 ARG A CA 1
ATOM 1422 C C . ARG A 1 171 ? 6.571 -2.860 -6.421 1.00 95.81 171 ARG A C 1
ATOM 1424 O O . ARG A 1 171 ? 7.685 -3.277 -6.746 1.00 95.81 171 ARG A O 1
ATOM 1431 N N . ALA A 1 172 ? 6.303 -2.320 -5.238 1.00 94.38 172 ALA A N 1
ATOM 1432 C CA . ALA A 1 172 ? 7.287 -2.151 -4.177 1.00 94.38 172 ALA A CA 1
ATOM 1433 C C . ALA A 1 172 ? 6.857 -2.866 -2.893 1.00 94.38 172 ALA A C 1
ATOM 1435 O O . ALA A 1 172 ? 5.672 -3.103 -2.658 1.00 94.38 172 ALA A O 1
ATOM 1436 N N . ALA A 1 173 ? 7.847 -3.195 -2.076 1.00 93.75 173 ALA A N 1
ATOM 1437 C CA . ALA A 1 173 ? 7.710 -3.662 -0.706 1.00 93.75 173 ALA A CA 1
ATOM 1438 C C . ALA A 1 173 ? 8.873 -3.105 0.122 1.00 93.75 173 ALA A C 1
ATOM 1440 O O . ALA A 1 173 ? 9.906 -2.716 -0.424 1.00 93.75 173 ALA A O 1
ATOM 1441 N N . GLY A 1 174 ? 8.740 -3.121 1.439 1.00 91.75 174 GLY A N 1
ATOM 1442 C CA . GLY A 1 174 ? 9.820 -2.832 2.370 1.00 91.75 174 GLY A CA 1
ATOM 1443 C C . GLY A 1 174 ? 10.884 -3.930 2.379 1.00 91.75 174 GLY A C 1
ATOM 1444 O O . GLY A 1 174 ? 10.592 -5.132 2.331 1.00 91.75 174 GLY A O 1
ATOM 1445 N N . SER A 1 175 ? 12.143 -3.512 2.436 1.00 89.56 175 SER A N 1
ATOM 1446 C CA . SER A 1 175 ? 13.309 -4.367 2.689 1.00 89.56 175 SER A CA 1
ATOM 1447 C C . SER A 1 175 ? 13.981 -4.048 4.028 1.00 89.56 175 SER A C 1
ATOM 1449 O O . SER A 1 175 ? 14.618 -4.929 4.603 1.00 89.56 175 SER A O 1
ATOM 1451 N N . ALA A 1 176 ? 13.850 -2.809 4.515 1.00 86.88 176 ALA A N 1
ATOM 1452 C CA . ALA A 1 176 ? 14.468 -2.301 5.737 1.00 86.88 176 ALA A CA 1
ATOM 1453 C C . ALA A 1 176 ? 13.754 -1.018 6.219 1.00 86.88 176 ALA A C 1
ATOM 1455 O O . ALA A 1 176 ? 12.733 -0.620 5.667 1.00 86.88 176 ALA A O 1
ATOM 1456 N N . CYS A 1 177 ? 14.326 -0.349 7.227 1.00 89.25 177 CYS A N 1
ATOM 1457 C CA . CYS A 1 177 ? 13.930 0.994 7.677 1.00 89.25 177 CYS A CA 1
ATOM 1458 C C . CYS A 1 177 ? 12.481 1.130 8.172 1.00 89.25 177 CYS A C 1
ATOM 1460 O O . CYS A 1 177 ? 11.890 2.187 7.984 1.00 89.25 177 CYS A O 1
ATOM 1462 N N . LEU A 1 178 ? 11.926 0.080 8.790 1.00 89.56 178 LEU A N 1
ATOM 1463 C CA . LEU A 1 178 ? 10.540 0.076 9.273 1.00 89.56 178 LEU A CA 1
ATOM 1464 C C . LEU A 1 178 ? 9.546 0.433 8.156 1.00 89.56 178 LEU A C 1
ATOM 1466 O O . LEU A 1 178 ? 8.675 1.262 8.346 1.00 89.56 178 LEU A O 1
ATOM 1470 N N . VAL A 1 179 ? 9.707 -0.182 6.982 1.00 90.19 179 VAL A N 1
ATOM 1471 C CA . VAL A 1 179 ? 8.768 -0.098 5.854 1.00 90.19 179 VAL A CA 1
ATOM 1472 C C . VAL A 1 179 ? 8.053 -1.443 5.715 1.00 90.19 179 VAL A C 1
ATOM 1474 O O . VAL A 1 179 ? 8.693 -2.489 5.866 1.00 90.19 179 VAL A O 1
ATOM 1477 N N . ASN A 1 180 ? 6.750 -1.442 5.410 1.00 91.56 180 ASN A N 1
ATOM 1478 C CA . ASN A 1 180 ? 5.949 -2.669 5.325 1.00 91.56 180 ASN A CA 1
ATOM 1479 C C . ASN A 1 180 ? 6.567 -3.707 4.365 1.00 91.56 180 ASN A C 1
ATOM 1481 O O . ASN A 1 180 ? 6.675 -3.422 3.172 1.00 91.56 180 ASN A O 1
ATOM 1485 N N . PRO A 1 181 ? 6.933 -4.926 4.810 1.00 92.12 181 PRO A N 1
ATOM 1486 C CA . PRO A 1 181 ? 7.512 -5.941 3.929 1.00 92.12 181 PRO A CA 1
ATOM 1487 C C . PRO A 1 181 ? 6.511 -6.579 2.951 1.00 92.12 181 PRO A C 1
ATOM 1489 O O . PRO A 1 181 ? 6.943 -7.318 2.056 1.00 92.12 181 PRO A O 1
ATOM 1492 N N . ALA A 1 182 ? 5.207 -6.337 3.121 1.00 94.06 182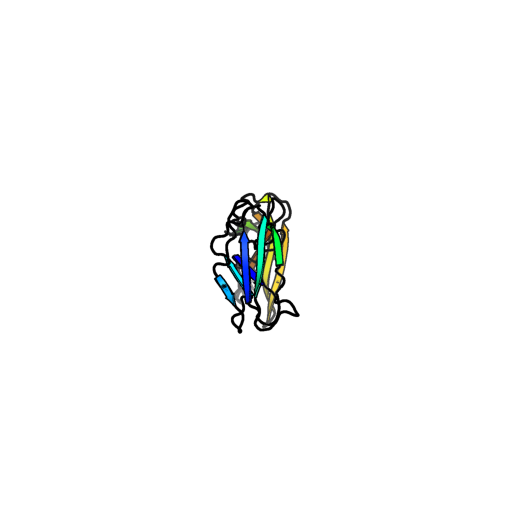 ALA A N 1
ATOM 1493 C CA . ALA A 1 182 ? 4.167 -6.798 2.211 1.00 94.06 182 ALA A CA 1
ATOM 1494 C C . ALA A 1 182 ? 4.253 -6.087 0.850 1.00 94.06 182 ALA A C 1
ATOM 1496 O O . ALA A 1 182 ? 4.588 -4.907 0.753 1.00 94.06 182 ALA A O 1
ATOM 1497 N N . TRP A 1 183 ? 3.942 -6.821 -0.220 1.00 94.81 183 TRP A N 1
ATOM 1498 C CA . TRP A 1 183 ? 3.889 -6.254 -1.565 1.00 94.81 183 TRP A CA 1
ATOM 1499 C C . TRP A 1 183 ? 2.692 -5.322 -1.719 1.00 94.81 183 TRP A C 1
ATOM 1501 O O . TRP A 1 183 ? 1.557 -5.737 -1.493 1.00 94.81 183 TRP A O 1
ATOM 1511 N N . GLY A 1 184 ? 2.961 -4.096 -2.163 1.00 94.38 184 GLY A N 1
ATOM 1512 C CA . GLY A 1 184 ? 1.933 -3.155 -2.584 1.00 94.38 184 GLY A CA 1
ATOM 1513 C C . GLY A 1 184 ? 1.304 -3.519 -3.930 1.00 94.38 184 GLY A C 1
ATOM 1514 O O . GLY A 1 184 ? 1.616 -4.540 -4.559 1.00 94.38 184 GLY A O 1
ATOM 1515 N N . GLU A 1 185 ? 0.429 -2.630 -4.388 1.00 95.56 185 GLU A N 1
ATOM 1516 C CA . GLU A 1 185 ? -0.258 -2.769 -5.668 1.00 95.56 185 GLU A CA 1
ATOM 1517 C C . GLU A 1 185 ? 0.699 -2.654 -6.860 1.00 95.56 185 GLU A C 1
ATOM 1519 O O . GLU A 1 185 ? 1.768 -2.042 -6.798 1.00 95.56 185 GLU A O 1
ATOM 1524 N N . TRP A 1 186 ? 0.294 -3.241 -7.986 1.00 96.62 186 TRP A N 1
ATOM 1525 C CA . TRP A 1 186 ? 1.007 -3.067 -9.248 1.00 96.62 186 TRP A CA 1
ATOM 1526 C C . TRP A 1 186 ? 0.789 -1.665 -9.819 1.00 96.62 186 TRP A C 1
ATOM 1528 O O . TRP A 1 186 ? -0.327 -1.149 -9.828 1.00 96.62 186 TRP A O 1
ATOM 1538 N N . SER A 1 187 ? 1.846 -1.089 -10.390 1.00 97.38 187 SER A N 1
ATOM 1539 C CA . SER A 1 187 ? 1.784 0.165 -11.133 1.00 97.38 187 SER A CA 1
ATOM 1540 C C . SER A 1 187 ? 0.824 0.082 -12.318 1.00 97.38 187 SER A C 1
ATOM 1542 O O . SER A 1 187 ? 0.506 -0.994 -12.852 1.00 97.38 187 SER A O 1
ATOM 1544 N N . THR A 1 188 ? 0.441 1.256 -12.815 1.00 96.56 188 THR A N 1
ATOM 1545 C CA . THR A 1 188 ? -0.127 1.362 -14.155 1.00 96.56 188 THR A CA 1
ATOM 1546 C C . THR A 1 188 ? 0.859 0.786 -15.186 1.00 96.56 188 THR A C 1
ATOM 1548 O O . THR A 1 188 ? 2.080 0.835 -14.987 1.00 96.56 188 THR A O 1
ATOM 1551 N N . PRO A 1 189 ? 0.351 0.153 -16.259 1.00 96.00 189 PRO A N 1
ATOM 1552 C CA . PRO A 1 189 ? 1.203 -0.464 -17.264 1.00 96.00 189 PRO A CA 1
ATOM 1553 C C . PRO A 1 189 ? 1.967 0.592 -18.071 1.00 96.00 189 PRO A C 1
ATOM 1555 O O . PRO A 1 189 ? 1.364 1.523 -18.600 1.00 96.00 189 PRO A O 1
ATOM 1558 N N . VAL A 1 190 ? 3.275 0.393 -18.233 1.00 95.62 190 VAL A N 1
ATOM 1559 C CA . VAL A 1 190 ? 4.130 1.194 -19.120 1.00 95.62 190 VAL A CA 1
ATOM 1560 C C . VAL A 1 190 ? 4.420 0.393 -20.381 1.00 95.62 190 VAL A C 1
ATOM 1562 O O . VAL A 1 190 ? 5.005 -0.690 -20.328 1.00 95.62 190 VAL A O 1
ATOM 1565 N N . GLU A 1 191 ? 3.995 0.910 -21.529 1.00 94.06 191 GLU A N 1
ATOM 1566 C CA . GLU A 1 191 ? 4.220 0.263 -22.817 1.00 94.06 191 GLU A CA 1
ATOM 1567 C C . GLU A 1 191 ? 5.485 0.794 -23.498 1.00 94.06 191 GLU A C 1
ATOM 1569 O O . GLU A 1 191 ? 5.693 2.002 -23.576 1.00 94.06 191 GLU A O 1
ATOM 1574 N N . PHE A 1 192 ? 6.314 -0.098 -24.042 1.00 91.62 192 PHE A N 1
ATOM 1575 C CA . PHE A 1 192 ? 7.549 0.284 -24.734 1.00 91.62 192 PHE A CA 1
ATOM 1576 C C . PHE A 1 192 ? 7.928 -0.703 -25.848 1.00 91.62 192 PHE A C 1
ATOM 1578 O O . PHE A 1 192 ? 7.366 -1.794 -25.970 1.00 91.62 192 PHE A O 1
ATOM 1585 N N . GLY A 1 193 ? 8.895 -0.319 -26.685 1.00 86.19 193 GLY A N 1
ATOM 1586 C CA . GLY A 1 193 ? 9.295 -1.078 -27.873 1.00 86.19 193 GLY A CA 1
ATOM 1587 C C . GLY A 1 193 ? 8.412 -0.806 -29.096 1.00 86.19 193 GLY A C 1
ATOM 1588 O O . GLY A 1 193 ? 7.340 -0.206 -29.007 1.00 86.19 193 GLY A O 1
ATOM 1589 N N . LYS A 1 194 ? 8.882 -1.232 -30.273 1.00 78.12 194 LYS A N 1
ATOM 1590 C CA . LYS A 1 194 ? 8.227 -0.955 -31.558 1.00 78.12 194 LYS A CA 1
ATOM 1591 C C . LYS A 1 194 ?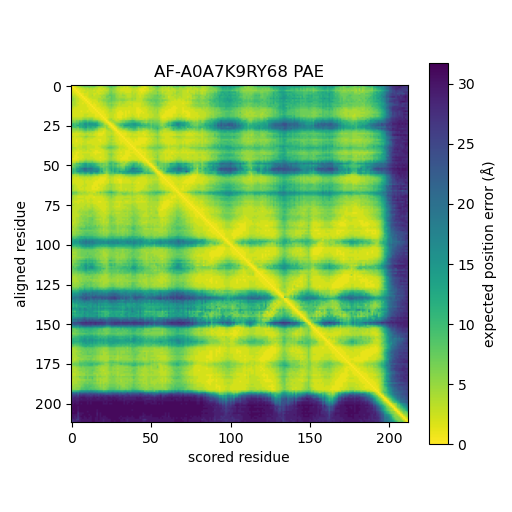 7.622 -2.227 -32.136 1.00 78.12 194 LYS A C 1
ATOM 1593 O O . LYS A 1 194 ? 8.315 -3.204 -32.400 1.00 78.12 194 LYS A O 1
ATOM 1598 N N . SER A 1 195 ? 6.325 -2.175 -32.421 1.00 65.81 195 SER A N 1
ATOM 1599 C CA . SER A 1 195 ? 5.655 -3.152 -33.277 1.00 65.81 195 SER A CA 1
ATOM 1600 C C . SER A 1 195 ? 5.923 -2.795 -34.738 1.00 65.81 195 SER A C 1
ATOM 1602 O O . SER A 1 195 ? 5.171 -2.023 -35.331 1.00 65.81 195 SER A O 1
ATOM 1604 N N . LYS A 1 196 ? 6.981 -3.341 -35.347 1.00 57.12 196 LYS A N 1
ATOM 1605 C CA . LYS A 1 196 ? 7.079 -3.314 -36.813 1.00 57.12 196 LYS A CA 1
ATOM 1606 C C . LYS A 1 196 ? 6.184 -4.422 -37.364 1.00 57.12 196 LYS A C 1
ATOM 1608 O O . LYS A 1 196 ? 6.597 -5.579 -37.424 1.00 57.12 196 LYS A O 1
ATOM 1613 N N . PHE A 1 197 ? 4.964 -4.072 -37.767 1.00 46.03 197 PHE A N 1
ATOM 1614 C CA . PHE A 1 197 ? 4.263 -4.871 -38.767 1.00 46.03 197 PHE A CA 1
ATOM 1615 C C . PHE A 1 197 ? 5.082 -4.747 -40.052 1.00 46.03 197 PHE A C 1
ATOM 1617 O O . PHE A 1 197 ? 5.173 -3.661 -40.617 1.00 46.03 197 PHE A O 1
ATOM 1624 N N . MET A 1 198 ? 5.744 -5.821 -40.481 1.00 41.53 198 MET A N 1
ATOM 1625 C CA . MET A 1 198 ? 6.176 -5.891 -41.874 1.00 41.53 198 MET A CA 1
ATOM 1626 C C . MET A 1 198 ? 4.894 -5.960 -42.710 1.00 41.53 198 MET A C 1
ATOM 1628 O O . MET A 1 198 ? 4.098 -6.875 -42.477 1.00 41.53 198 MET A O 1
ATOM 1632 N N . PRO A 1 199 ? 4.652 -5.024 -43.644 1.00 37.50 199 PRO A N 1
ATOM 1633 C CA . PRO A 1 199 ? 3.651 -5.251 -44.669 1.00 37.50 199 PRO A CA 1
ATOM 1634 C C . PRO A 1 199 ? 4.053 -6.529 -45.411 1.00 37.50 199 PRO A C 1
ATOM 1636 O O . PRO A 1 199 ? 5.221 -6.704 -45.767 1.00 37.50 199 PRO A O 1
ATOM 1639 N N . LEU A 1 200 ? 3.102 -7.439 -45.612 1.00 43.47 200 LEU A N 1
ATOM 1640 C CA . LEU A 1 200 ? 3.238 -8.541 -46.561 1.00 43.47 200 LEU A CA 1
ATOM 1641 C C . LEU A 1 200 ? 3.407 -7.921 -47.952 1.00 43.47 200 LEU A C 1
ATOM 1643 O O . LEU A 1 200 ? 2.426 -7.580 -48.601 1.00 43.47 200 LEU A O 1
ATOM 1647 N N . GLY A 1 201 ? 4.648 -7.672 -48.360 1.00 49.50 201 GLY A N 1
ATOM 1648 C CA . GLY A 1 201 ? 4.913 -6.942 -49.594 1.00 49.50 201 GLY A CA 1
ATOM 1649 C C . GLY A 1 201 ? 6.361 -6.505 -49.750 1.00 49.50 201 GLY A C 1
ATOM 1650 O O . GLY A 1 201 ? 6.615 -5.343 -50.030 1.00 49.50 201 GLY A O 1
ATOM 1651 N N . TYR A 1 202 ? 7.314 -7.417 -49.567 1.00 36.12 202 TYR A N 1
ATOM 1652 C CA . TYR A 1 202 ? 8.614 -7.278 -50.220 1.00 36.12 202 TYR A CA 1
ATOM 1653 C C . TYR A 1 202 ? 8.872 -8.554 -51.010 1.00 36.12 202 TYR A C 1
ATOM 1655 O O . TYR A 1 202 ? 9.334 -9.562 -50.483 1.00 36.12 202 TYR A O 1
ATOM 1663 N N . SER A 1 203 ? 8.484 -8.500 -52.282 1.00 39.47 203 SER A N 1
ATOM 1664 C CA . SER A 1 203 ? 8.967 -9.392 -53.326 1.00 39.47 203 SER A CA 1
ATOM 1665 C C . SER A 1 203 ? 10.491 -9.296 -53.391 1.00 39.47 203 SER A C 1
ATOM 1667 O O . SER A 1 203 ? 11.037 -8.199 -53.532 1.00 39.47 203 SER A O 1
ATOM 1669 N N . SER A 1 204 ? 11.162 -10.440 -53.278 1.00 36.25 204 SER A N 1
ATOM 1670 C CA . SER A 1 204 ? 12.588 -10.594 -53.566 1.00 36.25 204 SER A CA 1
ATOM 1671 C C . SER A 1 204 ? 12.927 -9.972 -54.927 1.00 36.25 204 SER A C 1
ATOM 1673 O O . SER A 1 204 ? 12.148 -10.156 -55.866 1.00 36.25 204 SER A O 1
ATOM 1675 N N . PRO A 1 205 ? 14.065 -9.273 -55.086 1.00 39.06 205 PRO A N 1
ATOM 1676 C CA . PRO A 1 205 ? 14.505 -8.878 -56.409 1.00 39.06 205 PRO A CA 1
ATOM 1677 C C . PRO A 1 205 ? 14.877 -10.142 -57.183 1.00 39.06 205 PRO A C 1
ATOM 1679 O O . PRO A 1 205 ? 15.699 -10.947 -56.745 1.00 39.06 205 PRO A O 1
ATOM 1682 N N . SER A 1 206 ? 14.198 -10.326 -58.309 1.00 36.91 206 SER A N 1
ATOM 1683 C CA . SER A 1 206 ? 14.433 -11.365 -59.298 1.00 36.91 206 SER A CA 1
ATOM 1684 C C . SER A 1 206 ? 15.913 -11.426 -59.677 1.00 36.91 206 SER A C 1
ATOM 1686 O O . SER A 1 206 ? 16.517 -10.403 -59.996 1.00 36.91 206 SER A O 1
ATOM 1688 N N . ASN A 1 207 ? 16.478 -12.634 -59.678 1.00 38.28 207 ASN A N 1
ATOM 1689 C CA . ASN A 1 207 ? 17.769 -12.923 -60.293 1.00 38.28 207 ASN A CA 1
ATOM 1690 C C . ASN A 1 207 ? 17.757 -12.443 -61.751 1.00 38.28 207 ASN A C 1
ATOM 1692 O O . ASN A 1 207 ? 17.019 -12.986 -62.573 1.00 38.28 207 ASN A O 1
ATOM 1696 N N . VAL A 1 208 ? 18.589 -11.455 -62.076 1.00 36.31 208 VAL A N 1
ATOM 1697 C CA . VAL A 1 208 ? 18.944 -11.154 -63.462 1.00 36.31 208 VAL A CA 1
ATOM 1698 C C . VAL A 1 208 ? 20.156 -12.015 -63.799 1.00 36.31 208 VAL A C 1
ATOM 1700 O O . VAL A 1 208 ? 21.280 -11.724 -63.400 1.00 36.31 208 VAL A O 1
ATOM 1703 N N . LEU A 1 209 ? 19.900 -13.117 -64.501 1.00 37.53 209 LEU A N 1
ATOM 1704 C CA . LEU A 1 209 ? 20.900 -13.807 -65.308 1.00 37.53 209 LEU A CA 1
ATOM 1705 C C . LEU A 1 209 ? 21.228 -12.897 -66.498 1.00 37.53 209 LEU A C 1
ATOM 1707 O O . LEU A 1 209 ? 20.361 -12.657 -67.335 1.00 37.53 209 LEU A O 1
ATOM 1711 N N . SER A 1 210 ? 22.461 -12.402 -66.582 1.00 32.69 210 SER A N 1
ATOM 1712 C CA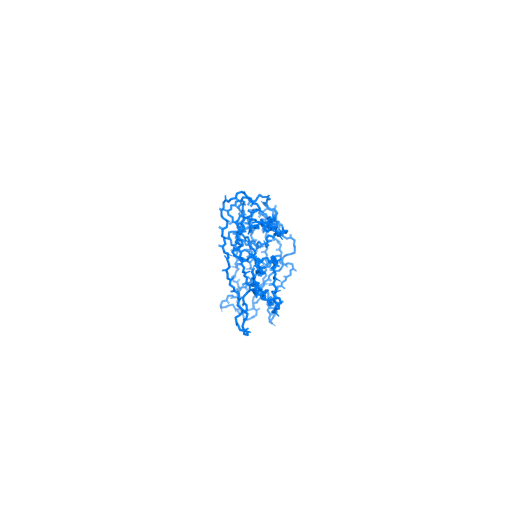 . SER A 1 210 ? 23.015 -11.864 -67.824 1.00 32.69 210 SER A CA 1
ATOM 1713 C C . SER A 1 210 ? 24.076 -12.827 -68.343 1.00 32.69 210 SER A C 1
ATOM 1715 O O . SER A 1 210 ? 25.160 -12.942 -67.773 1.00 32.69 210 SER A O 1
ATOM 1717 N N . THR A 1 211 ? 23.738 -13.531 -69.416 1.00 35.66 211 THR A N 1
ATOM 1718 C CA . THR A 1 211 ? 24.693 -14.167 -70.322 1.00 35.66 211 THR A CA 1
ATOM 1719 C C . THR A 1 211 ? 25.182 -13.144 -71.341 1.00 35.66 211 THR A C 1
ATOM 1721 O O . THR A 1 211 ? 24.354 -12.574 -72.053 1.00 35.66 211 THR A O 1
ATOM 1724 N N . SER A 1 212 ? 26.500 -12.988 -71.447 1.00 36.97 212 SER A N 1
ATOM 1725 C CA . SER A 1 212 ? 27.257 -12.845 -72.702 1.00 36.97 212 SER A CA 1
ATOM 1726 C C . SER A 1 212 ? 28.740 -12.942 -72.380 1.00 36.97 212 SER A C 1
ATOM 1728 O O . SER A 1 212 ? 29.190 -12.088 -71.582 1.00 36.97 212 SER A O 1
#

Foldseek 3Di:
DKDFADDDPPDDPQKAKWKWKDQDPPGDIDTAPDFDADPSRHGGMGDDDDDQQEQTWMKMKMAMDDPVDHDDIDIDTDRSQQVDFFDFWAPWDWDADPVQQKIKTFTAGTDHDQDRAPQFKKKWKWKWWWDDDPPDIDTHTPDIDIGHRDRHRIDMDHDPDLQIKMKMKMWMATRDRSHHRDIHDIDDIDIDHHNPPDPPDDDDPDDDDDDD